Protein AF-A0A7C5G504-F1 (afdb_monomer)

Foldseek 3Di:
DFKWFQPVQAPPPCQLCVFQPQSQCVDPVRIGNRVSGDPPPCRSCVRGPSNRMDDDDPDDPPDDQDDPVVLVVLLVVLLVLVVQLVCLVVCLVPPPDDDPPDDCNNVVSVVSNVVSVVSNVVSLCSQCPVLLQLVSSLVSCPDPSNVVVVCVVVVDPCSSVVVNVVSSVCSVVVHGDD

Structure (mmCIF, N/CA/C/O backbone):
data_AF-A0A7C5G504-F1
#
_entry.id   AF-A0A7C5G504-F1
#
loop_
_atom_site.group_PDB
_atom_site.id
_atom_site.type_symbol
_atom_site.label_atom_id
_atom_site.label_alt_id
_atom_site.label_comp_id
_atom_site.label_asym_id
_atom_site.label_entity_id
_atom_site.label_seq_id
_atom_site.pdbx_PDB_ins_code
_atom_site.Cartn_x
_atom_site.Cartn_y
_atom_site.Cartn_z
_atom_site.occupancy
_atom_site.B_iso_or_equiv
_atom_site.auth_seq_id
_atom_site.auth_comp_id
_atom_site.auth_asym_id
_atom_site.auth_atom_id
_atom_site.pdbx_PDB_model_num
ATOM 1 N N . MET A 1 1 ? -15.173 -4.637 16.651 1.00 90.75 1 MET A N 1
ATOM 2 C CA . MET A 1 1 ? -15.634 -4.673 15.252 1.00 90.75 1 MET A CA 1
ATOM 3 C C . MET A 1 1 ? -17.059 -4.172 15.212 1.00 90.75 1 MET A C 1
ATOM 5 O O . MET A 1 1 ? -17.837 -4.534 16.082 1.00 90.75 1 MET A O 1
ATOM 9 N N . PHE A 1 2 ? -17.415 -3.373 14.217 1.00 95.12 2 PHE A N 1
ATOM 10 C CA . PHE A 1 2 ? -18.794 -2.924 14.010 1.00 95.12 2 PHE A CA 1
ATOM 11 C C . PHE A 1 2 ? -19.186 -3.135 12.548 1.00 95.12 2 PHE A C 1
ATOM 13 O O . PHE A 1 2 ? -18.314 -3.290 11.697 1.00 95.12 2 PHE A O 1
ATOM 20 N N . ALA A 1 3 ? -20.478 -3.184 12.246 1.00 96.94 3 ALA A N 1
ATOM 21 C CA . ALA A 1 3 ? -20.940 -3.281 10.868 1.00 96.94 3 ALA A CA 1
ATOM 22 C C . ALA A 1 3 ? -20.975 -1.892 10.210 1.00 96.94 3 ALA A C 1
ATOM 24 O O . ALA A 1 3 ? -21.392 -0.929 10.842 1.00 96.94 3 ALA A O 1
ATOM 25 N N . ALA A 1 4 ? -20.581 -1.792 8.943 1.00 96.19 4 ALA A N 1
ATOM 26 C CA . ALA A 1 4 ? -20.713 -0.588 8.121 1.00 96.19 4 ALA A CA 1
ATOM 27 C C . ALA A 1 4 ? -21.479 -0.910 6.833 1.00 96.19 4 ALA A C 1
ATOM 29 O O . ALA A 1 4 ? -21.466 -2.056 6.373 1.00 96.19 4 ALA A O 1
ATOM 30 N N . ARG A 1 5 ? -22.156 0.090 6.251 1.00 96.94 5 ARG A N 1
ATOM 31 C CA . ARG A 1 5 ? -22.999 -0.086 5.060 1.00 96.94 5 ARG A CA 1
ATOM 32 C C . ARG A 1 5 ? -22.444 0.695 3.871 1.00 96.94 5 ARG A C 1
ATOM 34 O O . ARG A 1 5 ? -22.365 1.924 3.886 1.00 96.94 5 ARG A O 1
ATOM 41 N N . ASN A 1 6 ? -22.150 -0.009 2.782 1.00 96.88 6 ASN A N 1
ATOM 42 C CA . ASN A 1 6 ? -21.918 0.620 1.490 1.00 96.88 6 ASN A CA 1
ATOM 43 C C . ASN A 1 6 ? -23.264 1.006 0.862 1.00 96.88 6 ASN A C 1
ATOM 45 O O . ASN A 1 6 ? -23.945 0.177 0.258 1.00 96.88 6 ASN A O 1
ATOM 49 N N . ILE A 1 7 ? -23.647 2.279 0.992 1.00 94.19 7 ILE A N 1
ATOM 50 C CA . ILE A 1 7 ? -24.933 2.789 0.487 1.00 94.19 7 ILE A CA 1
ATOM 51 C C . ILE A 1 7 ? -25.077 2.568 -1.026 1.00 94.19 7 ILE A C 1
ATOM 53 O O . ILE A 1 7 ? -26.188 2.318 -1.483 1.00 94.19 7 ILE A O 1
ATOM 57 N N . LYS A 1 8 ? -23.976 2.562 -1.794 1.00 96.06 8 LYS A N 1
ATOM 58 C CA . LYS A 1 8 ? -24.021 2.317 -3.247 1.00 96.06 8 LYS A CA 1
ATOM 59 C C . LYS A 1 8 ? -24.466 0.895 -3.610 1.00 96.06 8 LYS A C 1
ATOM 61 O O . LYS A 1 8 ? -24.929 0.688 -4.724 1.00 96.06 8 LYS A O 1
ATOM 66 N N . LEU A 1 9 ? -24.320 -0.067 -2.697 1.00 96.69 9 LEU A N 1
ATOM 67 C CA . LEU A 1 9 ? -24.730 -1.464 -2.890 1.00 96.69 9 LEU A CA 1
ATOM 68 C C . LEU A 1 9 ? -26.068 -1.788 -2.208 1.00 96.69 9 LEU A C 1
ATOM 70 O O . LEU A 1 9 ? -26.584 -2.894 -2.345 1.00 96.69 9 LEU A O 1
ATOM 74 N N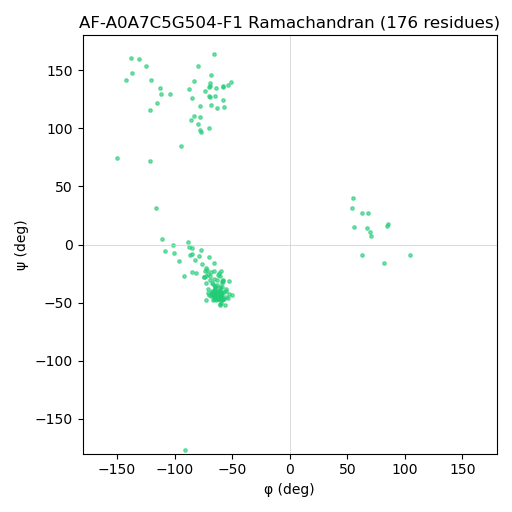 . CYS A 1 10 ? -26.626 -0.867 -1.421 1.00 96.31 10 CYS A N 1
ATOM 75 C CA . CYS A 1 10 ? -27.837 -1.117 -0.649 1.00 96.31 10 CYS A CA 1
ATOM 76 C C . CYS A 1 10 ? -29.084 -1.033 -1.540 1.00 96.31 10 CYS A C 1
ATOM 78 O O . CYS A 1 10 ? -29.396 0.027 -2.075 1.00 96.31 10 CYS A O 1
ATOM 80 N N . THR A 1 11 ? -29.835 -2.130 -1.633 1.00 95.56 11 THR A N 1
ATOM 81 C CA . THR A 1 11 ? -31.098 -2.243 -2.392 1.00 95.56 11 THR A CA 1
ATOM 82 C C . THR A 1 11 ? -32.340 -1.844 -1.592 1.00 95.56 11 THR A C 1
ATOM 84 O O . THR A 1 11 ? -33.436 -1.834 -2.138 1.00 95.56 11 THR A O 1
ATOM 87 N N . LYS A 1 12 ? -32.180 -1.477 -0.311 1.00 92.88 12 LYS A N 1
ATOM 88 C CA . LYS A 1 12 ? -33.262 -1.036 0.593 1.00 92.88 12 LYS A CA 1
ATOM 89 C C . LYS A 1 12 ? -34.348 -2.091 0.878 1.00 92.88 12 LYS A C 1
ATOM 91 O O . LYS A 1 12 ? -35.440 -1.735 1.300 1.00 92.88 12 LYS A O 1
ATOM 96 N N . ASP A 1 13 ? -34.012 -3.381 0.804 1.00 93.44 13 ASP A N 1
ATOM 97 C CA . ASP A 1 13 ? -34.865 -4.467 1.332 1.00 93.44 13 ASP A CA 1
ATOM 98 C C . ASP A 1 13 ? -35.007 -4.424 2.867 1.00 93.44 13 ASP A C 1
ATOM 100 O O . ASP A 1 13 ? -35.859 -5.088 3.447 1.00 93.44 13 ASP A O 1
ATOM 104 N N . CYS A 1 14 ? -34.134 -3.667 3.542 1.00 92.88 14 CYS A N 1
ATOM 105 C CA . CYS A 1 14 ? -34.174 -3.364 4.976 1.00 92.88 14 CYS A CA 1
ATOM 106 C C . CYS A 1 14 ? -34.205 -4.576 5.933 1.00 92.88 14 CYS A C 1
ATOM 108 O O . CYS A 1 14 ? -34.377 -4.390 7.135 1.00 92.88 14 CYS A O 1
ATOM 110 N N . ALA A 1 15 ? -33.891 -5.788 5.457 1.00 96.00 15 ALA A N 1
ATOM 111 C CA . ALA A 1 15 ? -33.771 -6.998 6.282 1.00 96.00 15 ALA A CA 1
ATOM 112 C C . ALA A 1 15 ? -32.822 -6.824 7.485 1.00 96.00 15 ALA A C 1
ATOM 114 O O . ALA A 1 15 ? -33.052 -7.383 8.552 1.00 96.00 15 ALA A O 1
ATOM 115 N N . CYS A 1 16 ? -31.786 -5.989 7.338 1.00 97.06 16 CYS A N 1
ATOM 116 C CA . CYS A 1 16 ? -30.850 -5.658 8.412 1.00 97.06 16 CYS A CA 1
ATOM 117 C C . CYS A 1 16 ? -31.510 -5.028 9.655 1.00 97.06 16 CYS A C 1
ATOM 119 O O . CYS A 1 16 ? -31.053 -5.318 10.756 1.00 97.06 16 CYS A O 1
ATOM 121 N N . ILE A 1 17 ? -32.582 -4.237 9.495 1.00 96.38 17 ILE A N 1
ATOM 122 C CA . ILE A 1 17 ? -33.333 -3.633 10.611 1.00 96.38 17 ILE A CA 1
ATOM 123 C C . ILE A 1 17 ? -34.054 -4.718 11.410 1.00 96.38 17 ILE A C 1
ATOM 125 O O . ILE A 1 17 ? -34.022 -4.707 12.636 1.00 96.38 17 ILE A O 1
ATOM 129 N N . MET A 1 18 ? -34.617 -5.710 10.718 1.00 96.62 18 MET A N 1
ATOM 130 C CA . MET A 1 18 ? -35.392 -6.788 11.338 1.00 96.62 18 MET A CA 1
ATOM 131 C C . MET A 1 18 ? -34.544 -7.741 12.187 1.00 96.62 18 MET A C 1
ATOM 133 O O . MET A 1 18 ? -35.075 -8.412 13.067 1.00 96.62 18 MET A O 1
ATOM 137 N N . VAL A 1 19 ? -33.238 -7.825 11.917 1.00 97.94 19 VAL A N 1
ATOM 138 C CA . VAL A 1 19 ? -32.326 -8.760 12.596 1.00 97.94 19 VAL A CA 1
ATOM 139 C C . VAL A 1 19 ? -31.363 -8.082 13.569 1.00 97.94 19 VAL A C 1
ATOM 141 O O . VAL A 1 19 ? -30.599 -8.777 14.234 1.00 97.94 19 VAL A O 1
ATOM 144 N N . CYS A 1 20 ? -31.335 -6.747 13.642 1.00 97.94 20 CYS A N 1
ATOM 145 C CA . CYS A 1 20 ? -30.384 -6.030 14.487 1.00 97.94 20 CYS A CA 1
ATOM 146 C C . CYS A 1 20 ? -30.890 -5.937 15.939 1.00 97.94 20 CYS A C 1
ATOM 148 O O . CYS A 1 20 ? -31.810 -5.168 16.210 1.00 97.94 20 CYS A O 1
ATOM 150 N N . PRO A 1 21 ? -30.270 -6.639 16.906 1.00 97.56 21 PRO A N 1
ATOM 151 C CA . PRO A 1 21 ? -30.775 -6.687 18.281 1.00 97.56 21 PRO A CA 1
ATOM 152 C C . PRO A 1 21 ? -30.582 -5.374 19.052 1.00 97.56 21 PRO A C 1
ATOM 154 O O . PRO A 1 21 ? -31.271 -5.139 20.038 1.00 97.56 21 PRO A O 1
ATOM 157 N N . SER A 1 22 ? -29.640 -4.525 18.631 1.00 97.75 22 SER A N 1
ATOM 158 C CA . SER A 1 22 ? -29.348 -3.245 19.285 1.00 97.75 22 SER A CA 1
ATOM 159 C C . SER A 1 22 ? -29.951 -2.032 18.574 1.00 97.75 22 SER A C 1
ATOM 161 O O . SER A 1 22 ? -29.741 -0.903 19.013 1.00 97.75 22 SER A O 1
ATOM 163 N N . GLY A 1 23 ? -30.650 -2.238 17.452 1.00 97.31 23 GLY A N 1
ATOM 164 C CA . GLY A 1 23 ? -31.162 -1.147 16.619 1.00 97.31 23 GLY A CA 1
ATOM 165 C C . GLY A 1 23 ? -30.074 -0.317 15.922 1.00 97.31 23 GLY A C 1
ATOM 166 O O . GLY A 1 23 ? -30.361 0.752 15.402 1.00 97.31 23 GLY A O 1
ATOM 167 N N . ALA A 1 24 ? -28.820 -0.782 15.874 1.00 97.88 24 ALA A N 1
ATOM 168 C CA . ALA A 1 24 ? -27.715 -0.061 15.233 1.00 97.88 24 ALA A CA 1
ATOM 169 C C . ALA A 1 24 ? -27.914 0.184 13.724 1.00 97.88 24 ALA A C 1
ATOM 171 O O . ALA A 1 24 ? -27.314 1.091 13.161 1.00 97.88 24 ALA A O 1
ATOM 172 N N . THR A 1 25 ? -28.721 -0.627 13.041 1.00 96.88 25 THR A N 1
ATOM 173 C CA . THR A 1 25 ? -28.968 -0.501 11.593 1.00 96.88 25 THR A CA 1
ATOM 174 C C . THR A 1 25 ? -30.096 0.460 11.229 1.00 96.88 25 THR A C 1
ATOM 176 O O . THR A 1 25 ? -30.307 0.687 10.032 1.00 96.88 25 THR A O 1
ATOM 179 N N . ASP A 1 26 ? -30.839 0.931 12.232 1.00 95.94 26 ASP A N 1
ATOM 180 C CA . ASP A 1 26 ? -32.008 1.796 12.107 1.00 95.94 26 ASP A CA 1
ATOM 181 C C . ASP A 1 26 ? -31.579 3.263 12.249 1.00 95.94 26 ASP A C 1
ATOM 183 O O . ASP A 1 26 ? -31.540 3.832 13.342 1.00 95.94 26 ASP A O 1
ATOM 187 N N . THR A 1 27 ? -31.135 3.840 11.131 1.00 94.19 27 THR A N 1
ATOM 188 C CA . THR A 1 27 ? -30.690 5.234 11.040 1.00 94.19 27 THR A CA 1
ATOM 189 C C . THR A 1 27 ? -31.240 5.890 9.773 1.00 94.19 27 THR A C 1
ATOM 191 O O . THR A 1 27 ? -31.370 5.254 8.722 1.00 94.19 27 THR A O 1
ATOM 194 N N . GLU A 1 28 ? -31.505 7.194 9.851 1.00 90.56 28 GLU A N 1
ATOM 195 C CA . GLU A 1 28 ? -32.032 7.991 8.731 1.00 90.56 28 GLU A CA 1
ATOM 196 C C . GLU A 1 28 ? -30.973 8.300 7.661 1.00 90.56 28 GLU A C 1
ATOM 198 O O . GLU A 1 28 ? -31.277 8.437 6.477 1.00 90.56 28 GLU A O 1
ATOM 203 N N . ASP A 1 29 ? -29.700 8.369 8.053 1.00 90.88 29 ASP A N 1
ATOM 204 C CA . ASP A 1 29 ? -28.575 8.622 7.143 1.00 90.88 29 ASP A CA 1
ATOM 205 C C . ASP A 1 29 ? -28.179 7.390 6.308 1.00 90.88 29 ASP A C 1
ATOM 207 O O . ASP A 1 29 ? -27.314 7.455 5.429 1.00 90.88 29 ASP A O 1
ATOM 211 N N . GLY A 1 30 ? -28.819 6.247 6.564 1.00 88.56 30 GLY A N 1
ATOM 212 C CA . GLY A 1 30 ? -28.542 4.996 5.881 1.00 88.56 30 GLY A CA 1
ATOM 213 C C . GLY A 1 30 ? -27.190 4.380 6.234 1.00 88.56 30 GLY A C 1
ATOM 214 O O . GLY A 1 30 ? -26.809 3.412 5.570 1.00 88.56 30 GLY A O 1
ATOM 215 N N . GLN A 1 31 ? -26.486 4.864 7.255 1.00 94.94 31 GLN A N 1
ATOM 216 C CA . GLN A 1 31 ? -25.317 4.196 7.825 1.00 94.94 31 GLN A CA 1
ATOM 217 C C . GLN A 1 31 ? -25.704 3.251 8.970 1.00 94.94 31 GLN A C 1
ATOM 219 O O . GLN A 1 31 ? -26.872 2.946 9.177 1.00 94.94 31 GLN A O 1
ATOM 224 N N . ILE A 1 32 ? -24.718 2.635 9.615 1.00 96.69 32 ILE A N 1
ATOM 225 C CA . ILE A 1 32 ? -24.933 1.818 10.811 1.00 96.69 32 ILE A CA 1
ATOM 226 C C . ILE A 1 32 ? -24.298 2.571 11.972 1.00 96.69 32 ILE A C 1
ATOM 228 O O . ILE A 1 32 ? -23.140 2.983 11.887 1.00 96.69 32 ILE A O 1
ATOM 232 N N . ASP A 1 33 ? -25.052 2.740 13.052 1.00 97.00 33 ASP A N 1
ATOM 233 C CA . ASP A 1 33 ? -24.596 3.396 14.268 1.00 97.00 33 ASP A CA 1
ATOM 234 C C . ASP A 1 33 ? -23.559 2.516 14.983 1.00 97.00 33 ASP A C 1
ATOM 236 O O . ASP A 1 33 ? -23.882 1.549 15.684 1.00 97.00 33 ASP A O 1
ATOM 240 N N . ALA A 1 34 ? -22.285 2.866 14.803 1.00 95.56 34 ALA A N 1
ATOM 241 C CA . ALA A 1 34 ? -21.162 2.157 15.403 1.00 95.56 34 ALA A CA 1
ATOM 242 C C . ALA A 1 34 ? -21.203 2.164 16.941 1.00 95.56 34 ALA A C 1
ATOM 244 O O . ALA A 1 34 ? -20.693 1.226 17.552 1.00 95.56 34 ALA A O 1
ATOM 245 N N . SER A 1 35 ? -21.824 3.172 17.569 1.00 95.50 35 SER A N 1
ATOM 246 C CA . SER A 1 35 ? -21.918 3.282 19.033 1.00 95.50 35 SER A CA 1
ATOM 247 C C . SE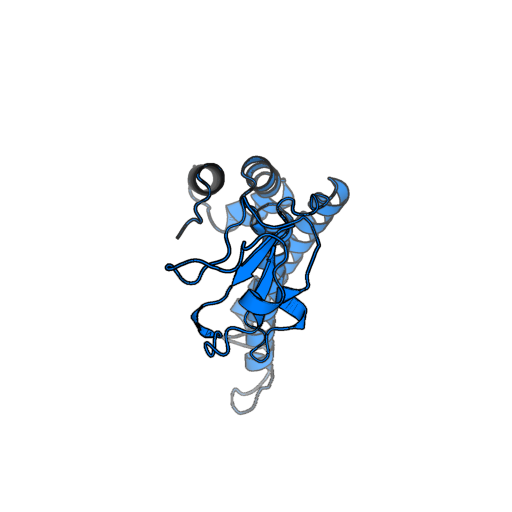R A 1 35 ? -22.901 2.279 19.640 1.00 95.50 35 SER A C 1
ATOM 249 O O . SER A 1 35 ? -22.726 1.851 20.780 1.00 95.50 35 SER A O 1
ATOM 251 N N . LYS A 1 36 ? -23.906 1.858 18.862 1.00 97.06 36 LYS A N 1
ATOM 252 C CA . LYS A 1 36 ? -24.903 0.849 19.253 1.00 97.06 36 LYS A CA 1
ATOM 253 C C . LYS A 1 36 ? -24.556 -0.552 18.757 1.00 97.06 36 LYS A C 1
ATOM 255 O O . LYS A 1 36 ? -25.194 -1.523 19.161 1.00 97.06 36 LYS A O 1
ATOM 260 N N . CYS A 1 37 ? -23.613 -0.688 17.828 1.00 97.38 37 CYS A N 1
ATOM 261 C CA . CYS A 1 37 ? -23.292 -1.975 17.222 1.00 97.38 37 CYS A CA 1
ATOM 262 C C . CYS A 1 37 ? -22.613 -2.912 18.234 1.00 97.38 37 CYS A C 1
ATOM 264 O O . CYS A 1 37 ? -21.587 -2.576 18.819 1.00 97.38 37 CYS A O 1
ATOM 266 N N . ILE A 1 38 ? -23.156 -4.122 18.396 1.00 96.44 38 ILE A N 1
ATOM 267 C CA . ILE A 1 38 ? -22.563 -5.156 19.254 1.00 96.44 38 ILE A CA 1
ATOM 268 C C . ILE A 1 38 ? -21.316 -5.730 18.574 1.00 96.44 38 ILE A C 1
ATOM 270 O O . ILE A 1 38 ? -21.364 -6.100 17.395 1.00 96.44 38 ILE A O 1
ATOM 274 N N . ASP A 1 39 ? -20.218 -5.831 19.327 1.00 94.50 39 ASP A N 1
ATOM 275 C CA . ASP A 1 39 ? -18.938 -6.326 18.822 1.00 94.50 39 ASP A CA 1
ATOM 276 C C . ASP A 1 39 ? -19.066 -7.736 18.225 1.00 94.50 39 ASP A C 1
ATOM 278 O O . ASP A 1 39 ? -19.452 -8.684 18.904 1.00 94.50 39 ASP A O 1
ATOM 282 N N . GLY A 1 40 ? -18.774 -7.865 16.927 1.00 90.19 40 GLY A N 1
ATOM 283 C CA . GLY A 1 40 ? -18.740 -9.153 16.226 1.00 90.19 40 GLY A CA 1
ATOM 284 C C . GLY A 1 40 ? -20.095 -9.838 15.985 1.00 90.19 40 GLY A C 1
ATOM 285 O O . GLY A 1 40 ? -20.103 -10.961 15.493 1.00 90.19 40 GLY A O 1
ATOM 286 N N . CYS A 1 41 ? -21.232 -9.189 16.269 1.00 96.19 41 CYS A N 1
ATOM 287 C CA . CYS A 1 41 ? -22.566 -9.807 16.170 1.00 96.19 41 CYS A CA 1
ATOM 288 C C . CYS A 1 41 ? -22.924 -10.330 14.764 1.00 96.19 41 CYS A C 1
ATOM 290 O O . CYS A 1 41 ? -23.501 -11.407 14.641 1.00 96.19 41 CYS A O 1
ATOM 292 N N . ARG A 1 42 ? -22.578 -9.581 13.707 1.00 96.56 42 ARG A N 1
ATOM 293 C CA . ARG A 1 42 ? -22.665 -9.982 12.286 1.00 96.56 42 ARG A CA 1
ATOM 294 C C . ARG A 1 42 ? -24.061 -10.303 11.705 1.00 96.56 42 ARG A C 1
ATOM 296 O O . ARG A 1 42 ? -24.179 -10.351 10.489 1.00 96.56 42 ARG A O 1
ATOM 303 N N . LEU A 1 43 ? -25.138 -10.391 12.488 1.00 98.00 43 LEU A N 1
ATOM 304 C CA . LEU A 1 43 ? -26.480 -10.748 11.978 1.00 98.00 43 LEU A CA 1
ATOM 305 C C . LEU A 1 43 ? -26.938 -9.929 10.755 1.00 98.00 43 LEU A C 1
ATOM 307 O O . LEU A 1 43 ? -27.449 -10.483 9.786 1.00 98.00 43 LEU A O 1
ATOM 311 N N . CYS A 1 44 ? -26.717 -8.612 10.762 1.00 97.62 44 CYS A N 1
ATOM 312 C CA . CYS A 1 44 ? -27.082 -7.741 9.643 1.00 97.62 44 CYS A CA 1
ATOM 313 C C . CYS A 1 44 ? -26.235 -7.958 8.377 1.00 97.62 44 CYS A C 1
ATOM 315 O O . CYS A 1 44 ? -26.728 -7.701 7.281 1.00 97.62 44 CYS A O 1
ATOM 317 N N . VAL A 1 45 ? -24.989 -8.421 8.520 1.00 97.75 45 VAL A N 1
ATOM 318 C CA . VAL A 1 45 ? -24.104 -8.781 7.399 1.00 97.75 45 VAL A CA 1
ATOM 319 C C . VAL A 1 45 ? -24.674 -10.000 6.687 1.00 97.75 45 VAL A C 1
ATOM 321 O O . VAL A 1 45 ? -24.824 -9.978 5.471 1.00 97.75 45 VAL A O 1
ATOM 324 N N . ASP A 1 46 ? -25.053 -11.025 7.451 1.00 97.62 46 ASP A N 1
ATOM 325 C CA . ASP A 1 46 ? -25.536 -12.293 6.899 1.00 97.62 46 ASP A CA 1
ATOM 326 C C . ASP A 1 46 ? -26.964 -12.182 6.339 1.00 97.62 46 ASP A C 1
ATOM 328 O O . ASP A 1 46 ? -27.319 -12.884 5.395 1.00 97.62 46 ASP A O 1
ATOM 332 N N . ALA A 1 47 ? -27.781 -11.271 6.876 1.00 97.69 47 ALA A N 1
ATOM 333 C CA . ALA A 1 47 ? -29.146 -11.041 6.405 1.00 97.69 47 ALA A CA 1
ATOM 334 C C . ALA A 1 47 ? -29.252 -10.123 5.173 1.00 97.69 47 ALA A C 1
ATOM 336 O O . ALA A 1 47 ? -30.336 -10.007 4.604 1.00 97.69 47 ALA A O 1
ATOM 337 N N . CYS A 1 48 ? -28.192 -9.405 4.783 1.00 97.62 48 CYS A N 1
ATOM 338 C CA . CYS A 1 48 ? -28.270 -8.413 3.709 1.00 97.62 48 CYS A CA 1
ATOM 339 C C . CYS A 1 48 ? -28.269 -9.089 2.321 1.00 97.62 48 CYS A C 1
ATOM 341 O O . CYS A 1 48 ? -27.212 -9.553 1.891 1.00 97.62 48 CYS A O 1
ATOM 343 N N . PRO A 1 49 ? -29.385 -9.083 1.561 1.00 97.00 49 PRO A N 1
ATOM 344 C CA . PRO A 1 49 ? -29.452 -9.789 0.276 1.00 97.00 49 PRO A CA 1
ATOM 345 C C . PRO A 1 49 ? -28.513 -9.190 -0.780 1.00 97.00 49 PRO A C 1
ATOM 347 O O . PRO A 1 49 ? -27.989 -9.902 -1.634 1.00 97.00 49 PRO A O 1
ATOM 350 N N . SER A 1 50 ? -28.246 -7.884 -0.703 1.00 96.62 50 SER A N 1
ATOM 351 C CA . SER A 1 50 ? -27.348 -7.193 -1.628 1.00 96.62 50 SER A CA 1
ATOM 352 C C . SER A 1 50 ? -25.879 -7.201 -1.200 1.00 96.62 50 SER A C 1
ATOM 354 O O . SER A 1 50 ? -25.052 -6.599 -1.881 1.00 96.62 50 SER A O 1
ATOM 356 N N . HIS A 1 51 ? -25.538 -7.860 -0.084 1.00 96.75 51 HIS A N 1
ATOM 357 C CA . HIS A 1 51 ? -24.173 -7.912 0.458 1.00 96.75 51 HIS A CA 1
ATOM 358 C C . HIS A 1 51 ? -23.550 -6.516 0.674 1.00 96.75 51 HIS A C 1
ATOM 360 O O . HIS A 1 51 ? -22.341 -6.320 0.571 1.00 96.75 51 HIS A O 1
ATOM 366 N N . ALA A 1 52 ? -24.386 -5.520 0.983 1.00 97.81 52 ALA A N 1
ATOM 367 C CA . ALA A 1 52 ? -23.966 -4.132 1.168 1.00 97.81 52 ALA A CA 1
ATOM 368 C C . ALA A 1 52 ? -23.321 -3.851 2.534 1.00 97.81 52 ALA A C 1
ATOM 370 O O . ALA A 1 52 ? -22.814 -2.749 2.751 1.00 97.81 52 ALA A O 1
ATOM 371 N N . ILE A 1 53 ? -23.385 -4.798 3.471 1.00 97.62 53 ILE A N 1
ATOM 372 C CA . ILE A 1 53 ? -22.933 -4.626 4.854 1.00 97.62 53 ILE A CA 1
ATOM 373 C C . ILE A 1 53 ? -21.706 -5.506 5.097 1.00 97.62 53 ILE A C 1
ATOM 375 O O . ILE A 1 53 ? -21.698 -6.677 4.733 1.00 97.62 53 ILE A O 1
ATOM 379 N N . TYR A 1 54 ? -20.681 -4.947 5.736 1.00 96.25 54 TYR A N 1
ATOM 380 C CA . TYR A 1 54 ? -19.435 -5.636 6.083 1.00 96.25 54 TYR A CA 1
ATOM 381 C C . TYR A 1 54 ? -18.992 -5.265 7.502 1.00 96.25 54 TYR A C 1
ATOM 383 O O . TYR A 1 54 ? -19.430 -4.253 8.050 1.00 96.25 54 TYR A O 1
ATOM 391 N N . LEU A 1 55 ? -18.129 -6.083 8.113 1.00 95.12 55 LEU A N 1
ATOM 392 C CA . LEU A 1 55 ? -17.537 -5.770 9.415 1.00 95.12 55 LEU A CA 1
ATOM 393 C C . LEU A 1 55 ? -16.269 -4.934 9.250 1.00 95.12 55 LEU A C 1
ATOM 395 O O . LEU A 1 55 ? -15.384 -5.259 8.462 1.00 95.12 55 LEU A O 1
ATOM 399 N N . VAL A 1 56 ? -16.177 -3.881 10.051 1.00 92.38 56 VAL A N 1
ATOM 400 C CA . VAL A 1 56 ? -15.012 -3.014 10.187 1.00 92.38 56 VAL A CA 1
ATOM 401 C C . VAL A 1 56 ? -14.290 -3.352 11.483 1.00 92.38 56 VAL A C 1
ATOM 403 O O . VAL A 1 56 ? -14.879 -3.396 12.571 1.00 92.38 56 VAL A O 1
ATOM 406 N N . TYR A 1 57 ? -12.985 -3.566 11.372 1.00 88.69 57 TYR A N 1
ATOM 407 C CA . TYR A 1 57 ? -12.091 -3.724 12.509 1.00 88.69 57 TYR A CA 1
ATOM 408 C C . TYR A 1 57 ? -11.655 -2.341 12.996 1.00 88.69 57 TYR A C 1
ATOM 410 O O . TYR A 1 57 ? -11.144 -1.541 12.223 1.00 88.69 57 TYR A O 1
ATOM 418 N N . LEU A 1 58 ? -11.846 -2.059 14.289 1.00 82.00 58 LEU A N 1
ATOM 419 C CA . LEU A 1 58 ? -11.366 -0.813 14.910 1.00 82.00 58 LEU A CA 1
ATOM 420 C C . LEU A 1 58 ? -9.849 -0.815 15.117 1.00 82.00 58 LEU A C 1
ATOM 422 O O . LEU A 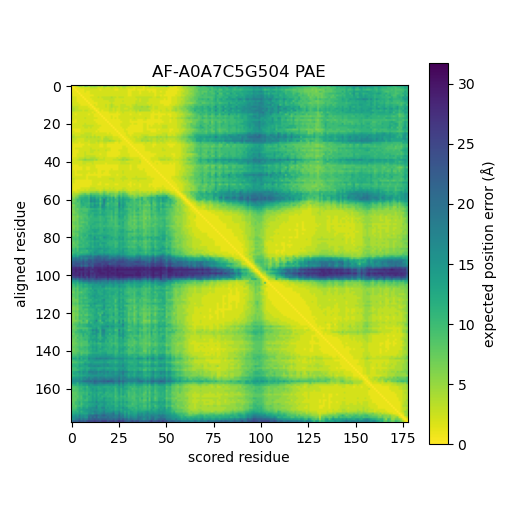1 58 ? -9.234 0.235 15.256 1.00 82.00 58 LEU A O 1
ATOM 426 N N . LYS A 1 59 ? -9.256 -2.008 15.177 1.00 80.19 59 LYS A N 1
ATOM 427 C CA . LYS A 1 59 ? -7.818 -2.204 15.280 1.00 80.19 59 LYS A CA 1
ATOM 428 C C . LYS A 1 59 ? -7.377 -3.033 14.090 1.00 80.19 59 LYS A C 1
ATOM 430 O O . LYS A 1 59 ? -7.773 -4.191 13.967 1.00 80.19 59 LYS A O 1
ATOM 435 N N . SER A 1 60 ? -6.562 -2.434 13.236 1.00 69.38 60 SER A N 1
ATOM 436 C CA . SER A 1 60 ? -5.783 -3.183 12.259 1.00 69.38 60 SER A CA 1
ATOM 437 C C . SER A 1 60 ? -4.730 -4.002 12.999 1.00 69.38 60 SER A C 1
ATOM 439 O O . SER A 1 60 ? -4.209 -3.567 14.030 1.00 69.38 60 SER A O 1
ATOM 441 N N . ALA A 1 61 ? -4.415 -5.193 12.489 1.00 75.19 61 ALA A N 1
ATOM 442 C CA . ALA A 1 61 ? -3.249 -5.915 12.973 1.00 75.19 61 ALA A CA 1
ATOM 443 C C . ALA A 1 61 ? -2.011 -5.030 12.777 1.00 75.19 61 ALA A C 1
ATOM 445 O O . ALA A 1 61 ? -1.862 -4.395 11.730 1.00 75.19 61 ALA A O 1
ATOM 446 N N . HIS A 1 62 ? -1.140 -4.972 13.785 1.00 74.06 62 HIS A N 1
ATOM 447 C CA . HIS A 1 62 ? 0.146 -4.314 13.615 1.00 74.06 62 HIS A CA 1
ATOM 448 C C . HIS A 1 62 ? 0.926 -5.084 12.547 1.00 74.06 62 HIS A C 1
ATOM 450 O O . HIS A 1 62 ? 1.195 -6.278 12.704 1.00 74.06 62 HIS A O 1
ATOM 456 N N . ARG A 1 63 ? 1.234 -4.413 11.436 1.00 77.75 63 ARG A N 1
ATOM 457 C CA . ARG A 1 63 ? 2.126 -4.953 10.416 1.00 77.75 63 ARG A CA 1
ATOM 458 C C . ARG A 1 63 ? 3.504 -5.100 11.051 1.00 77.75 63 ARG A C 1
ATOM 460 O O . ARG A 1 63 ? 4.003 -4.152 11.643 1.00 77.75 63 ARG A O 1
ATOM 467 N N . GLN A 1 64 ? 4.101 -6.283 10.947 1.00 82.12 64 GLN A N 1
ATOM 468 C CA . GLN A 1 64 ? 5.487 -6.454 11.364 1.00 82.12 64 GLN A CA 1
ATOM 469 C C . GLN A 1 64 ? 6.377 -5.687 10.393 1.00 82.12 64 GLN A C 1
ATOM 471 O O . GLN A 1 64 ? 6.368 -5.955 9.191 1.00 82.12 64 GLN A O 1
ATOM 476 N N . GLU A 1 65 ? 7.122 -4.722 10.916 1.00 84.06 65 GLU A N 1
ATOM 477 C CA . GLU A 1 65 ? 8.094 -3.998 10.114 1.00 84.06 65 GLU A CA 1
ATOM 478 C C . GLU A 1 65 ? 9.278 -4.923 9.773 1.00 84.06 65 GLU A C 1
ATOM 480 O O . GLU A 1 65 ? 9.759 -5.650 10.650 1.00 84.06 65 GLU A O 1
ATOM 485 N N . PRO A 1 66 ? 9.761 -4.927 8.515 1.00 86.19 66 PRO A N 1
ATOM 486 C CA . PRO A 1 66 ? 10.964 -5.653 8.147 1.00 86.19 66 PRO A CA 1
ATOM 487 C C . PRO A 1 66 ? 12.149 -5.338 9.063 1.00 86.19 66 PRO A C 1
ATOM 489 O O . PRO A 1 66 ? 12.381 -4.185 9.438 1.00 86.19 66 PRO A O 1
ATOM 492 N N . THR A 1 67 ? 12.911 -6.382 9.383 1.00 91.19 67 THR A N 1
ATOM 493 C CA . THR A 1 67 ? 14.137 -6.285 10.177 1.00 91.19 67 THR A CA 1
ATOM 494 C C . THR A 1 67 ? 15.212 -5.492 9.431 1.00 91.19 67 THR A C 1
ATOM 496 O O . THR A 1 67 ? 15.153 -5.333 8.211 1.00 91.19 67 THR A O 1
ATOM 499 N N . ALA A 1 68 ? 16.240 -5.040 10.155 1.00 89.19 68 ALA A N 1
ATOM 500 C CA . ALA A 1 68 ? 17.380 -4.345 9.556 1.00 89.19 68 ALA A CA 1
ATOM 501 C C . ALA A 1 68 ? 18.055 -5.168 8.439 1.00 89.19 68 ALA A C 1
ATOM 503 O O . ALA A 1 68 ? 18.382 -4.619 7.393 1.00 89.19 68 ALA A O 1
ATOM 504 N N . GLU A 1 69 ? 18.183 -6.485 8.628 1.00 91.50 69 GLU A N 1
ATOM 505 C CA . GLU A 1 69 ? 18.731 -7.413 7.627 1.00 91.50 69 GLU A CA 1
ATOM 506 C C . GLU A 1 69 ? 17.889 -7.445 6.341 1.00 91.50 69 GLU A C 1
ATOM 508 O O . GLU A 1 69 ? 18.425 -7.394 5.230 1.00 91.50 69 GLU A O 1
ATOM 513 N N . VAL A 1 70 ? 16.557 -7.477 6.470 1.00 92.19 70 VAL A N 1
ATOM 514 C CA . VAL A 1 70 ? 15.654 -7.437 5.311 1.00 92.19 70 VAL A CA 1
ATOM 515 C C . VAL A 1 70 ? 15.736 -6.081 4.616 1.00 92.19 70 VAL A C 1
ATOM 517 O O . VAL A 1 70 ? 15.814 -6.032 3.390 1.00 92.19 70 VAL A O 1
ATOM 520 N N . SER A 1 71 ? 15.773 -4.982 5.370 1.00 91.88 71 SER A N 1
ATOM 521 C CA . SER A 1 71 ? 15.946 -3.636 4.813 1.00 91.88 71 SER A CA 1
ATOM 522 C C . SER A 1 71 ? 17.273 -3.478 4.063 1.00 91.88 71 SER A C 1
ATOM 524 O O . SER A 1 71 ? 17.290 -2.912 2.971 1.00 91.88 71 SER A O 1
ATOM 526 N N . GLU A 1 72 ? 18.375 -4.020 4.584 1.00 91.06 72 GLU A N 1
ATOM 527 C CA . GLU A 1 72 ? 19.674 -4.008 3.901 1.00 91.06 72 GLU A CA 1
ATOM 528 C C . GLU A 1 72 ? 19.654 -4.856 2.621 1.00 91.06 72 GLU A C 1
ATOM 530 O O . GLU A 1 72 ? 20.117 -4.415 1.565 1.00 91.06 72 GLU A O 1
ATOM 535 N N . THR A 1 73 ? 19.037 -6.037 2.681 1.00 93.31 73 THR A N 1
ATOM 536 C CA . THR A 1 73 ? 18.858 -6.907 1.511 1.00 93.31 73 THR A CA 1
ATOM 537 C C . THR A 1 73 ? 18.015 -6.222 0.433 1.00 93.31 73 THR A C 1
ATOM 539 O O . THR A 1 73 ? 18.371 -6.264 -0.745 1.00 93.31 73 THR A O 1
ATOM 542 N N . LEU A 1 74 ? 16.936 -5.533 0.816 1.00 94.50 74 LEU A N 1
ATOM 543 C CA . LEU A 1 74 ? 16.104 -4.753 -0.103 1.00 94.50 74 LEU A CA 1
ATOM 544 C C . LEU A 1 74 ? 16.872 -3.571 -0.702 1.00 94.50 74 LEU A C 1
ATOM 546 O O . LEU A 1 74 ? 16.743 -3.311 -1.896 1.00 94.50 74 LEU A O 1
ATOM 550 N N . ALA A 1 75 ? 17.724 -2.896 0.073 1.00 92.44 75 ALA A N 1
ATOM 551 C CA . ALA A 1 75 ? 18.587 -1.831 -0.438 1.00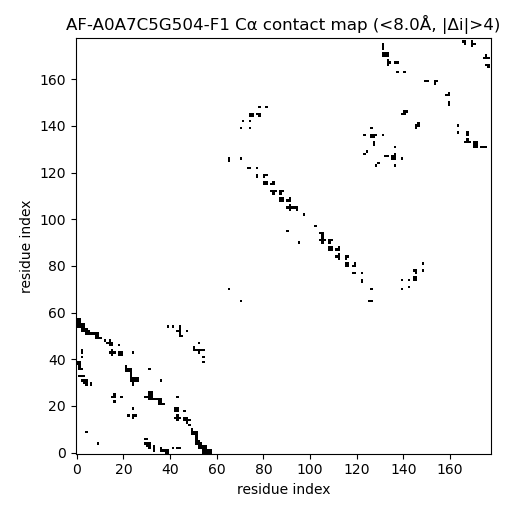 92.44 75 ALA A CA 1
ATOM 552 C C . ALA A 1 75 ? 19.596 -2.350 -1.481 1.00 92.44 75 ALA A C 1
ATOM 554 O O . ALA A 1 75 ? 19.822 -1.711 -2.514 1.00 92.44 75 ALA A O 1
ATOM 555 N N . ALA A 1 76 ? 20.193 -3.519 -1.239 1.00 91.75 76 ALA A N 1
ATOM 556 C CA . ALA A 1 76 ? 21.093 -4.170 -2.189 1.00 91.75 76 ALA A CA 1
ATOM 557 C C . ALA A 1 76 ? 20.352 -4.658 -3.446 1.00 91.75 76 ALA A C 1
ATOM 559 O O . ALA A 1 76 ? 20.847 -4.493 -4.564 1.00 91.75 76 ALA A O 1
ATOM 560 N N . LEU A 1 77 ? 19.152 -5.219 -3.282 1.00 94.06 77 LEU A N 1
ATOM 561 C CA . LEU A 1 77 ? 18.294 -5.630 -4.390 1.00 94.06 77 LEU A CA 1
ATOM 562 C C . LEU A 1 77 ? 17.896 -4.428 -5.255 1.00 94.06 77 LEU A C 1
ATOM 564 O O . LEU A 1 77 ? 18.041 -4.492 -6.476 1.00 94.06 77 LEU A O 1
ATOM 568 N N . LEU A 1 78 ? 17.481 -3.321 -4.634 1.00 94.56 78 LEU A N 1
ATOM 569 C CA . LEU A 1 78 ? 17.134 -2.077 -5.319 1.00 94.56 78 LEU A CA 1
ATOM 570 C C . LEU A 1 78 ? 18.288 -1.591 -6.204 1.00 94.56 78 LEU A C 1
ATOM 572 O O . LEU A 1 78 ? 18.064 -1.300 -7.376 1.00 94.56 78 LEU A O 1
ATOM 576 N N . TYR A 1 79 ? 19.525 -1.605 -5.696 1.00 91.38 79 TYR A N 1
ATOM 577 C CA . TYR A 1 79 ? 20.721 -1.263 -6.479 1.00 91.38 79 TYR A CA 1
ATOM 578 C C . TYR A 1 79 ? 20.838 -2.087 -7.770 1.00 91.38 79 TYR A C 1
ATOM 580 O O . TYR A 1 79 ? 21.056 -1.547 -8.859 1.00 91.38 79 TYR A O 1
ATOM 588 N N . ARG A 1 80 ? 20.629 -3.403 -7.679 1.00 92.75 80 ARG A N 1
ATOM 589 C CA . ARG A 1 80 ? 20.695 -4.304 -8.841 1.00 92.75 80 ARG A CA 1
ATOM 590 C C . ARG A 1 80 ? 19.517 -4.102 -9.792 1.00 92.75 80 ARG A C 1
ATOM 592 O O . ARG A 1 80 ? 19.708 -4.111 -11.007 1.00 92.75 80 ARG A O 1
ATOM 599 N N . ILE A 1 81 ? 18.318 -3.868 -9.263 1.00 95.00 81 ILE A N 1
ATOM 600 C CA . ILE A 1 81 ? 17.127 -3.556 -10.062 1.00 95.00 81 ILE A CA 1
ATOM 601 C C . ILE A 1 81 ? 17.335 -2.262 -10.853 1.00 95.00 81 ILE A C 1
ATOM 603 O O . ILE A 1 81 ? 16.997 -2.219 -12.037 1.00 95.00 81 ILE A O 1
ATOM 607 N N . THR A 1 82 ? 17.923 -1.226 -10.247 1.00 91.44 82 THR A N 1
ATOM 608 C CA . THR A 1 82 ? 18.194 0.038 -10.945 1.00 91.44 82 THR A CA 1
ATOM 609 C C . THR A 1 82 ? 19.211 -0.122 -12.069 1.00 91.44 82 THR A C 1
ATOM 611 O O . THR A 1 82 ? 19.038 0.460 -13.140 1.00 91.44 82 THR A O 1
ATOM 614 N N . GLU A 1 83 ? 20.214 -0.984 -11.892 1.00 91.38 83 GLU A N 1
ATOM 615 C CA . GLU A 1 83 ? 21.168 -1.320 -12.950 1.00 91.38 83 GLU A CA 1
ATOM 616 C C . GLU A 1 83 ? 20.474 -2.015 -14.135 1.00 91.38 83 GLU A C 1
ATOM 618 O O . GLU A 1 83 ? 20.652 -1.608 -15.287 1.00 91.38 83 GLU A O 1
ATOM 623 N N . ILE A 1 84 ? 19.615 -3.003 -13.853 1.00 93.38 84 ILE A N 1
ATOM 624 C CA . ILE A 1 84 ? 18.801 -3.693 -14.867 1.00 93.38 84 ILE A CA 1
ATOM 625 C C . ILE A 1 84 ? 17.880 -2.703 -15.583 1.00 93.38 84 ILE A C 1
ATOM 627 O O . ILE A 1 84 ? 17.812 -2.710 -16.813 1.00 93.38 84 ILE A O 1
ATOM 631 N N . HIS A 1 85 ? 17.197 -1.835 -14.834 1.00 93.88 85 HIS A N 1
ATOM 632 C CA . HIS A 1 85 ? 16.300 -0.827 -15.392 1.00 93.88 85 HIS A CA 1
ATOM 633 C C . HIS A 1 85 ? 17.041 0.092 -16.365 1.00 93.88 85 HIS A C 1
ATOM 635 O O . HIS A 1 85 ? 16.587 0.299 -17.490 1.00 93.88 85 HIS A O 1
ATOM 641 N N . ARG A 1 86 ? 18.220 0.582 -15.969 1.00 90.31 86 ARG A N 1
ATOM 642 C CA . ARG A 1 86 ? 19.054 1.460 -16.795 1.00 90.31 86 ARG A CA 1
ATOM 643 C C . ARG A 1 86 ? 19.449 0.795 -18.113 1.00 90.31 86 ARG A C 1
ATOM 645 O O . ARG A 1 86 ? 19.328 1.419 -19.165 1.00 90.31 86 ARG A O 1
ATOM 652 N N . ILE A 1 87 ? 19.886 -0.465 -18.065 1.00 91.19 87 ILE A N 1
ATOM 653 C CA . ILE A 1 87 ? 20.229 -1.244 -19.267 1.00 91.19 87 ILE A CA 1
ATOM 654 C C . ILE A 1 87 ? 18.989 -1.454 -20.142 1.00 91.19 87 ILE A C 1
ATOM 656 O O . ILE A 1 87 ? 19.055 -1.302 -21.362 1.00 91.19 87 ILE A O 1
ATOM 660 N N . ALA A 1 88 ? 17.849 -1.785 -19.537 1.00 92.12 88 ALA A N 1
ATOM 661 C CA . ALA A 1 88 ? 16.613 -2.032 -20.266 1.00 92.12 88 ALA A CA 1
ATOM 662 C C . ALA A 1 88 ? 16.118 -0.777 -21.000 1.00 92.12 88 ALA A C 1
ATOM 664 O O . ALA A 1 88 ? 15.786 -0.850 -22.183 1.00 92.12 88 ALA A O 1
ATOM 66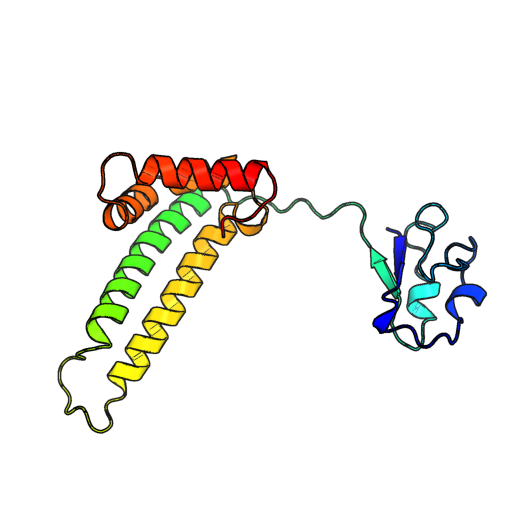5 N N . VAL A 1 89 ? 16.135 0.382 -20.337 1.00 90.38 89 VAL A N 1
ATOM 666 C CA . VAL A 1 89 ? 15.738 1.665 -20.935 1.00 90.38 89 VAL A CA 1
ATOM 667 C C . VAL A 1 89 ? 16.693 2.076 -22.057 1.00 90.38 89 VAL A C 1
ATOM 669 O O . VAL A 1 89 ? 16.228 2.439 -23.138 1.00 90.38 89 VAL A O 1
ATOM 672 N N . SER A 1 90 ? 18.011 1.976 -21.851 1.00 88.06 90 SER A N 1
ATOM 673 C CA . SER A 1 90 ? 18.994 2.365 -22.874 1.00 88.06 90 SER A CA 1
ATOM 674 C C . SER A 1 90 ? 18.960 1.453 -24.106 1.00 88.06 90 SER A C 1
ATOM 676 O O . SER A 1 90 ? 19.129 1.921 -25.232 1.00 88.06 90 SER A O 1
ATOM 678 N N . T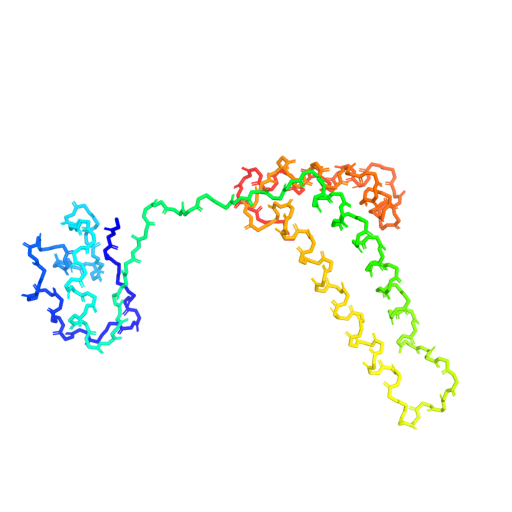HR A 1 91 ? 18.676 0.162 -23.913 1.00 85.19 91 THR A N 1
ATOM 679 C CA . THR A 1 91 ? 18.682 -0.840 -24.991 1.00 85.19 91 THR A CA 1
ATOM 680 C C . THR A 1 91 ? 17.357 -0.898 -25.756 1.00 85.19 91 THR A C 1
ATOM 682 O O . THR A 1 91 ? 17.341 -1.269 -26.929 1.00 85.19 91 THR A O 1
ATOM 685 N N . ALA A 1 92 ? 16.238 -0.478 -25.154 1.00 79.12 92 ALA A N 1
ATOM 686 C CA . ALA A 1 92 ? 14.931 -0.478 -25.819 1.00 79.12 92 ALA A CA 1
ATOM 687 C C . ALA A 1 92 ? 14.900 0.371 -27.108 1.00 79.12 92 ALA A C 1
ATOM 689 O O . ALA A 1 92 ? 14.181 0.027 -28.047 1.00 79.12 92 ALA A O 1
ATOM 690 N N . GLY A 1 93 ? 15.686 1.455 -27.175 1.00 71.12 93 GLY A N 1
ATOM 691 C CA . GLY A 1 93 ? 15.772 2.334 -28.349 1.00 71.12 93 GLY A CA 1
ATOM 692 C C . GLY A 1 93 ? 16.688 1.826 -29.472 1.00 71.12 93 GLY A C 1
ATOM 693 O O . GLY A 1 93 ? 16.493 2.194 -30.635 1.00 71.12 93 GLY A O 1
ATOM 694 N N . ASN A 1 94 ? 17.669 0.978 -29.141 1.00 71.50 94 ASN A N 1
ATOM 695 C CA . ASN A 1 94 ? 18.642 0.429 -30.087 1.00 71.50 94 ASN A CA 1
ATOM 696 C C . ASN A 1 94 ? 19.124 -0.974 -29.655 1.00 71.50 94 ASN A C 1
ATOM 698 O O . ASN A 1 94 ? 20.239 -1.114 -29.144 1.00 71.50 94 ASN A O 1
ATOM 702 N N . PRO A 1 95 ? 18.290 -2.017 -29.808 1.00 68.25 95 PRO A N 1
ATOM 703 C CA . PRO A 1 95 ? 18.656 -3.354 -29.370 1.00 68.25 95 PRO A CA 1
ATOM 704 C C . PRO A 1 95 ? 19.770 -3.943 -30.247 1.00 68.25 95 PRO A C 1
ATOM 706 O O . PRO A 1 95 ? 19.732 -3.790 -31.471 1.00 68.25 95 PRO A O 1
ATOM 709 N N . PRO A 1 96 ? 20.758 -4.635 -29.654 1.00 66.19 96 PRO A N 1
ATOM 710 C CA . PRO A 1 96 ? 21.873 -5.192 -30.405 1.00 66.19 96 PRO A CA 1
ATOM 711 C C . PRO A 1 96 ? 21.412 -6.274 -31.394 1.00 66.19 96 PRO A C 1
ATOM 713 O O . PRO A 1 96 ? 20.650 -7.175 -31.050 1.00 66.19 96 PRO A O 1
ATOM 716 N N . GLY A 1 97 ? 21.929 -6.209 -32.624 1.00 64.69 97 GLY A N 1
ATOM 717 C CA . GLY A 1 97 ? 22.058 -7.377 -33.500 1.00 64.69 97 GLY A CA 1
ATOM 718 C C . GLY A 1 97 ? 20.859 -7.820 -34.348 1.00 64.69 97 GLY A C 1
ATOM 719 O O . GLY A 1 97 ? 20.920 -8.934 -34.856 1.00 64.69 97 GLY A O 1
ATOM 720 N N . THR A 1 98 ? 19.799 -7.029 -34.569 1.00 56.44 98 THR A N 1
ATOM 721 C CA . THR A 1 98 ? 18.722 -7.441 -35.506 1.00 56.44 98 THR A CA 1
ATOM 722 C C . THR A 1 98 ? 18.150 -6.292 -36.351 1.00 56.44 98 THR A C 1
ATOM 724 O O . THR A 1 98 ? 17.979 -5.187 -35.831 1.00 56.44 98 THR A O 1
ATOM 727 N N . PRO A 1 99 ? 17.822 -6.521 -37.643 1.00 59.44 99 PRO A N 1
ATOM 728 C CA . PRO A 1 99 ? 17.028 -5.586 -38.440 1.00 59.44 99 PRO A CA 1
ATOM 729 C C . PRO A 1 99 ? 15.711 -5.253 -37.720 1.00 59.44 99 PRO A C 1
ATOM 731 O O . PRO A 1 99 ? 15.071 -6.133 -37.147 1.00 59.44 99 PRO A O 1
ATOM 734 N N . ARG A 1 100 ? 15.320 -3.971 -37.719 1.00 61.38 100 ARG A N 1
ATOM 735 C CA . ARG A 1 100 ? 14.193 -3.436 -36.923 1.00 61.38 100 ARG A CA 1
ATOM 736 C C . ARG A 1 100 ? 12.836 -4.077 -37.229 1.00 61.38 100 ARG A C 1
ATOM 738 O O . ARG A 1 100 ? 11.945 -4.033 -36.383 1.00 61.38 100 ARG A O 1
ATOM 745 N N . GLU A 1 101 ? 12.667 -4.658 -38.408 1.00 56.28 101 GLU A N 1
ATOM 746 C CA . GLU A 1 101 ? 11.414 -5.276 -38.828 1.00 56.28 101 GLU A CA 1
ATOM 747 C C . GLU A 1 101 ? 11.287 -6.671 -38.190 1.00 56.28 101 GLU A C 1
ATOM 749 O O . GLU A 1 101 ? 11.942 -7.619 -38.605 1.00 56.28 101 GLU A O 1
ATOM 754 N N . ASN A 1 102 ? 10.445 -6.788 -37.155 1.00 60.94 102 ASN A N 1
ATOM 755 C CA . ASN A 1 102 ? 10.062 -8.022 -36.432 1.00 60.94 102 ASN A CA 1
ATOM 756 C C . ASN A 1 102 ? 10.968 -8.514 -35.288 1.00 60.94 102 ASN A C 1
ATOM 758 O O . ASN A 1 102 ? 10.818 -9.642 -34.816 1.00 60.94 102 ASN A O 1
ATOM 762 N N . SER A 1 103 ? 11.844 -7.665 -34.756 1.00 71.38 103 SER A N 1
ATOM 763 C CA . SER A 1 103 ? 12.639 -8.001 -33.570 1.00 71.38 103 SER A CA 1
ATOM 764 C C . SER A 1 103 ? 11.778 -8.067 -32.290 1.00 71.38 103 SER A C 1
ATOM 766 O O . SER A 1 103 ? 11.060 -7.122 -31.959 1.00 71.38 103 SER A O 1
ATOM 768 N N . ILE A 1 104 ? 11.857 -9.170 -31.530 1.00 82.69 104 ILE A N 1
ATOM 769 C CA . ILE A 1 104 ? 11.219 -9.307 -30.200 1.00 82.69 104 ILE A CA 1
ATOM 770 C C . ILE A 1 104 ? 11.940 -8.479 -29.121 1.00 82.69 104 ILE A C 1
ATOM 772 O O . ILE A 1 104 ? 11.353 -8.130 -28.094 1.00 82.69 104 ILE A O 1
ATOM 776 N N . TYR A 1 105 ? 13.197 -8.107 -29.371 1.00 83.25 105 TYR A N 1
ATOM 777 C CA . TYR A 1 105 ? 14.073 -7.464 -28.396 1.00 83.25 105 TYR A CA 1
ATOM 778 C C . TYR A 1 105 ? 13.572 -6.093 -27.895 1.00 83.25 105 TYR A C 1
ATOM 780 O O . TYR A 1 105 ? 13.518 -5.925 -26.677 1.00 83.25 105 TYR A O 1
ATOM 788 N N . PRO A 1 106 ? 13.118 -5.130 -28.732 1.00 84.38 106 PRO A N 1
ATOM 789 C CA . PRO A 1 106 ? 12.557 -3.870 -28.231 1.00 84.38 106 PRO A CA 1
ATOM 790 C C . PRO A 1 106 ? 11.372 -4.075 -27.275 1.00 84.38 106 PRO A C 1
ATOM 792 O O . PRO A 1 106 ? 11.266 -3.407 -26.245 1.00 84.38 106 PRO A O 1
ATOM 795 N N . ARG A 1 107 ? 10.481 -5.026 -27.596 1.00 86.94 107 ARG A N 1
ATOM 796 C CA . ARG A 1 107 ? 9.322 -5.359 -26.751 1.00 86.94 107 ARG A CA 1
ATOM 797 C C . ARG A 1 107 ? 9.765 -5.960 -25.423 1.00 86.94 107 ARG A C 1
ATOM 799 O O . ARG A 1 107 ? 9.236 -5.570 -24.385 1.00 86.94 107 ARG A O 1
ATOM 806 N N . PHE A 1 108 ? 10.739 -6.867 -25.460 1.00 91.25 108 PHE A N 1
ATOM 807 C CA . PHE A 1 108 ? 11.327 -7.459 -24.263 1.00 91.25 108 PHE A CA 1
ATOM 808 C C . PHE A 1 108 ? 11.955 -6.395 -23.356 1.00 91.25 108 PHE A C 1
ATOM 810 O O . PHE A 1 108 ? 11.603 -6.326 -22.183 1.00 91.25 108 PHE A O 1
ATOM 817 N N . TYR A 1 109 ? 12.807 -5.514 -23.886 1.00 92.31 109 TYR A N 1
ATOM 818 C CA . TYR A 1 109 ? 13.453 -4.470 -23.084 1.00 92.31 109 TYR A CA 1
ATOM 819 C C . TYR A 1 109 ? 12.456 -3.457 -22.512 1.00 92.31 109 TYR A C 1
ATOM 821 O O . TYR A 1 109 ? 12.596 -3.050 -21.361 1.00 92.31 109 TYR A O 1
ATOM 829 N N . LYS A 1 110 ? 11.397 -3.107 -23.254 1.00 91.38 110 LYS A N 1
ATOM 830 C CA . LYS A 1 110 ? 10.309 -2.273 -22.721 1.00 91.38 110 LYS A CA 1
ATOM 831 C C . LYS A 1 110 ? 9.573 -2.960 -21.564 1.00 91.38 110 LYS A C 1
ATOM 833 O O . LYS A 1 110 ? 9.302 -2.319 -20.551 1.00 91.38 110 LYS A O 1
ATOM 838 N N . ALA A 1 111 ? 9.264 -4.250 -21.700 1.00 94.38 111 ALA A N 1
ATOM 839 C CA . ALA A 1 111 ? 8.640 -5.025 -20.629 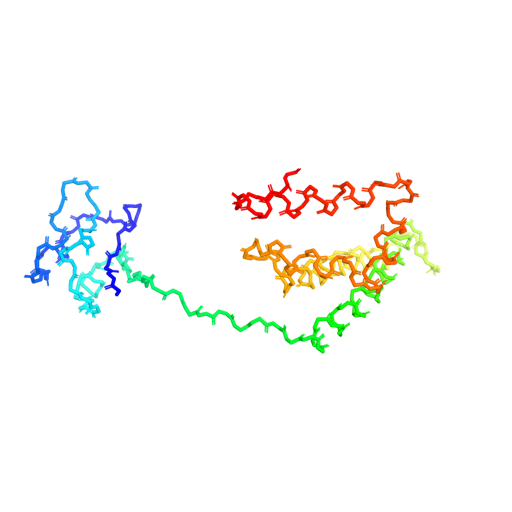1.00 94.38 111 ALA A CA 1
ATOM 840 C C . ALA A 1 111 ? 9.567 -5.154 -19.410 1.00 94.38 111 ALA A C 1
ATOM 842 O O . ALA A 1 111 ? 9.117 -4.981 -18.280 1.00 94.38 111 ALA A O 1
ATOM 843 N N . LEU A 1 112 ? 10.865 -5.375 -19.637 1.00 95.50 112 LEU A N 1
ATOM 844 C CA . LEU A 1 112 ? 11.872 -5.462 -18.584 1.00 95.50 112 LEU A CA 1
ATOM 845 C C . LEU A 1 112 ? 12.009 -4.140 -17.821 1.00 95.50 112 LEU A C 1
ATOM 847 O O . LEU A 1 112 ? 12.007 -4.158 -16.596 1.00 95.50 112 LEU A O 1
ATOM 851 N N . ALA A 1 113 ? 12.046 -3.002 -18.522 1.00 94.69 113 ALA A N 1
ATOM 852 C CA . ALA A 1 113 ? 12.080 -1.678 -17.899 1.00 94.69 113 ALA A CA 1
ATOM 853 C C . ALA A 1 113 ? 10.829 -1.408 -17.046 1.00 94.69 113 ALA A C 1
ATOM 855 O O . ALA A 1 113 ? 10.930 -0.856 -15.950 1.00 94.69 113 ALA A O 1
ATOM 856 N N . HIS A 1 114 ? 9.649 -1.818 -17.523 1.00 94.94 114 HIS A N 1
ATOM 857 C CA . HIS A 1 114 ? 8.410 -1.701 -16.756 1.00 94.94 114 HIS A CA 1
ATOM 858 C C . HIS A 1 114 ? 8.422 -2.593 -15.508 1.00 94.94 114 HIS A C 1
ATOM 860 O O . HIS A 1 114 ? 8.109 -2.119 -14.418 1.00 94.94 114 HIS A O 1
ATOM 866 N N . SER A 1 115 ? 8.829 -3.856 -15.658 1.00 97.06 115 SER A N 1
ATOM 867 C CA . SER A 1 115 ? 8.918 -4.813 -14.553 1.00 97.06 115 SER A CA 1
ATOM 868 C C . SER A 1 115 ? 9.920 -4.364 -13.494 1.00 97.06 115 SER A C 1
ATOM 870 O O . SER A 1 115 ? 9.617 -4.436 -12.309 1.00 97.06 115 SER A O 1
ATOM 872 N N . SER A 1 116 ? 11.099 -3.885 -13.896 1.00 96.06 116 SER A N 1
ATOM 873 C CA . SER A 1 116 ? 12.124 -3.441 -12.951 1.00 96.06 116 SER A CA 1
ATOM 874 C C . SER A 1 116 ? 11.696 -2.183 -12.193 1.00 96.06 116 SER A C 1
ATOM 876 O O . SER A 1 116 ? 12.004 -2.060 -11.014 1.00 96.06 116 SER A O 1
ATOM 878 N N . ARG A 1 117 ? 10.927 -1.282 -12.820 1.00 94.56 117 ARG A N 1
ATOM 879 C CA . ARG A 1 117 ? 10.331 -0.132 -12.125 1.00 94.56 117 ARG A CA 1
ATOM 880 C C . ARG A 1 117 ? 9.361 -0.578 -11.025 1.00 94.56 117 ARG A C 1
ATOM 882 O O . ARG A 1 117 ? 9.481 -0.098 -9.908 1.00 94.56 117 ARG A O 1
ATOM 889 N N . ILE A 1 118 ? 8.457 -1.520 -11.317 1.00 95.94 118 ILE A N 1
ATOM 890 C CA . ILE A 1 118 ? 7.506 -2.046 -10.317 1.00 95.94 118 ILE A CA 1
ATOM 891 C C . ILE A 1 118 ? 8.253 -2.703 -9.150 1.00 95.94 118 ILE A C 1
ATOM 893 O O . ILE A 1 118 ? 7.953 -2.425 -7.997 1.00 95.94 118 ILE A O 1
ATOM 897 N N . LEU A 1 119 ? 9.278 -3.512 -9.432 1.00 96.06 119 LEU A N 1
ATOM 898 C CA . LEU A 1 119 ? 10.070 -4.145 -8.371 1.00 96.06 119 LEU A CA 1
ATOM 899 C C . LEU A 1 119 ? 10.814 -3.118 -7.503 1.00 96.06 119 LEU A C 1
ATOM 901 O O . LEU A 1 119 ? 10.971 -3.328 -6.302 1.00 96.06 119 LEU A O 1
ATOM 905 N N . ALA A 1 120 ? 11.274 -2.010 -8.092 1.00 93.62 120 ALA A N 1
ATOM 906 C CA . ALA A 1 120 ? 11.856 -0.911 -7.330 1.00 93.62 120 ALA A CA 1
ATOM 907 C C . ALA A 1 120 ? 10.803 -0.229 -6.437 1.00 93.62 120 ALA A C 1
ATOM 909 O O . ALA A 1 120 ? 11.077 0.020 -5.265 1.00 93.62 120 ALA A O 1
ATOM 910 N N . GLU A 1 121 ? 9.598 0.019 -6.959 1.00 92.44 121 GLU A N 1
ATOM 911 C CA . GLU A 1 121 ? 8.468 0.567 -6.194 1.00 92.44 121 GLU A CA 1
ATOM 912 C C . GLU A 1 121 ? 8.085 -0.341 -5.019 1.00 92.44 121 GLU A C 1
ATOM 914 O O . GLU A 1 121 ? 7.904 0.153 -3.908 1.00 92.44 121 GLU A O 1
ATOM 919 N N . ASP A 1 122 ? 8.046 -1.659 -5.220 1.00 93.75 122 ASP A N 1
ATOM 920 C CA . ASP A 1 122 ? 7.789 -2.629 -4.150 1.00 93.75 122 ASP A CA 1
ATOM 921 C C . ASP A 1 122 ? 8.868 -2.569 -3.058 1.00 93.75 122 ASP A C 1
ATOM 923 O O . ASP A 1 122 ? 8.543 -2.584 -1.869 1.00 93.75 122 ASP A O 1
ATOM 927 N N . CYS A 1 123 ? 10.145 -2.408 -3.433 1.00 93.56 123 CYS A N 1
ATOM 928 C CA . CYS A 1 123 ? 11.224 -2.222 -2.458 1.00 93.56 123 CYS A CA 1
ATOM 929 C C . CYS A 1 123 ? 10.992 -0.979 -1.583 1.00 93.56 123 CYS A C 1
ATOM 931 O O . CYS A 1 123 ? 11.202 -1.048 -0.375 1.00 93.56 123 CYS A O 1
ATOM 933 N N . PHE A 1 124 ? 10.535 0.138 -2.159 1.00 91.94 124 PHE A N 1
ATOM 934 C CA . PHE A 1 124 ? 10.196 1.343 -1.391 1.00 91.94 124 PHE A CA 1
ATOM 935 C C . PHE A 1 124 ? 8.919 1.165 -0.556 1.00 91.94 124 PHE A C 1
ATOM 937 O O . PHE A 1 124 ? 8.893 1.549 0.614 1.00 91.94 124 PHE A O 1
ATOM 944 N N . ARG A 1 125 ? 7.874 0.529 -1.100 1.00 91.12 125 ARG A N 1
ATOM 945 C CA . ARG A 1 125 ? 6.617 0.235 -0.380 1.00 91.12 125 ARG A CA 1
ATOM 946 C C . ARG A 1 125 ? 6.855 -0.550 0.903 1.00 91.12 125 ARG A C 1
ATOM 948 O O . ARG A 1 125 ? 6.229 -0.262 1.923 1.00 91.12 125 ARG A O 1
ATOM 955 N N . GLU A 1 126 ? 7.801 -1.479 0.865 1.00 91.75 126 GLU A N 1
ATOM 956 C CA . GLU A 1 126 ? 8.213 -2.279 2.016 1.00 91.75 126 GLU A CA 1
ATOM 957 C C . GLU A 1 126 ? 8.983 -1.492 3.085 1.00 91.75 126 GLU A C 1
ATOM 959 O O . GLU A 1 126 ? 9.180 -2.004 4.187 1.00 91.75 126 GLU A O 1
ATOM 964 N N . GLN A 1 127 ? 9.391 -0.254 2.801 1.00 92.62 127 GLN A N 1
ATOM 965 C CA . GLN A 1 127 ? 10.270 0.574 3.635 1.00 92.62 127 GLN A CA 1
ATOM 966 C C . GLN A 1 127 ? 9.581 1.845 4.149 1.00 92.62 127 GLN A C 1
ATOM 968 O O . GLN A 1 127 ? 10.220 2.872 4.355 1.00 92.62 127 GLN A O 1
ATOM 973 N N . GLY A 1 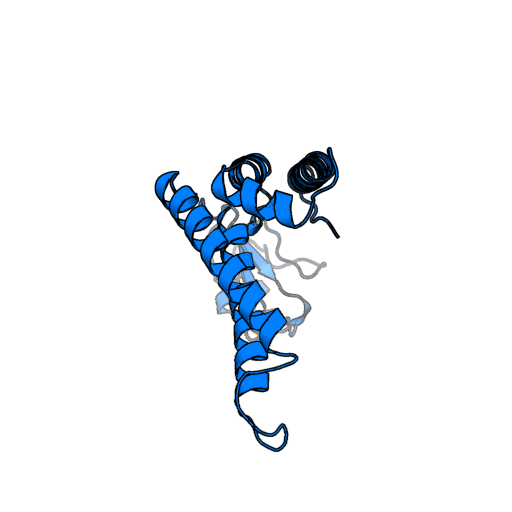128 ? 8.269 1.770 4.374 1.00 88.44 128 GLY A N 1
ATOM 974 C CA . GLY A 1 128 ? 7.497 2.831 5.027 1.00 88.44 128 GLY A CA 1
ATOM 975 C C . GLY A 1 128 ? 6.631 3.671 4.085 1.00 88.44 128 GLY A C 1
ATOM 976 O O . GLY A 1 128 ? 5.790 4.433 4.545 1.00 88.44 128 GLY A O 1
ATOM 977 N N . PHE A 1 129 ? 6.768 3.516 2.764 1.00 89.44 129 PHE A N 1
ATOM 978 C CA . PHE A 1 129 ? 5.965 4.290 1.807 1.00 89.44 129 PHE A CA 1
ATOM 979 C C . PHE A 1 129 ? 4.486 3.865 1.774 1.00 89.44 129 PHE A C 1
ATOM 981 O O . PHE A 1 129 ? 3.630 4.673 1.437 1.00 89.44 129 PHE A O 1
ATOM 988 N N . LEU A 1 130 ? 4.148 2.621 2.146 1.00 86.88 130 LEU A N 1
ATOM 989 C CA . LEU A 1 130 ? 2.748 2.164 2.174 1.00 86.88 130 LEU A CA 1
ATOM 990 C C . LEU A 1 130 ? 1.936 2.763 3.336 1.00 86.88 130 LEU A C 1
ATOM 992 O O . LEU A 1 130 ? 0.728 2.949 3.214 1.00 86.88 130 LEU A O 1
ATOM 996 N N . ASN A 1 131 ? 2.585 3.007 4.471 1.00 86.38 131 ASN A N 1
ATOM 997 C CA . ASN A 1 131 ? 1.974 3.498 5.708 1.00 86.38 131 ASN A CA 1
ATOM 998 C C . ASN A 1 131 ? 2.394 4.934 6.055 1.00 86.38 131 ASN A C 1
ATOM 1000 O O . ASN A 1 131 ? 2.000 5.419 7.111 1.00 86.38 131 ASN A O 1
ATOM 1004 N N . LEU A 1 132 ? 3.157 5.593 5.176 1.00 89.19 132 LEU A N 1
ATOM 1005 C CA . LEU A 1 132 ? 3.703 6.937 5.376 1.00 89.19 132 LEU A CA 1
ATOM 1006 C C . LEU A 1 132 ? 4.531 7.056 6.673 1.00 89.19 132 LEU A C 1
ATOM 1008 O O . LEU A 1 132 ? 4.472 8.059 7.380 1.00 89.19 132 LEU A O 1
ATOM 1012 N N . ASP A 1 133 ? 5.324 6.028 6.991 1.00 90.56 133 ASP A N 1
ATOM 1013 C CA . ASP A 1 133 ? 6.251 6.049 8.128 1.00 90.56 133 ASP A CA 1
ATOM 1014 C C . ASP A 1 133 ? 7.498 6.878 7.785 1.00 90.56 133 ASP A C 1
ATOM 1016 O O . ASP A 1 133 ? 8.445 6.396 7.156 1.00 90.56 133 ASP A O 1
ATOM 1020 N N . SER A 1 134 ? 7.499 8.146 8.203 1.00 92.12 134 SER A N 1
ATOM 1021 C CA . SER A 1 134 ? 8.560 9.104 7.877 1.00 92.12 134 SER A CA 1
ATOM 1022 C C . SER A 1 134 ? 9.943 8.690 8.379 1.00 92.12 134 SER A C 1
ATOM 1024 O O . SER A 1 134 ? 10.936 8.886 7.674 1.00 92.12 134 SER A O 1
ATOM 1026 N N . GLN A 1 135 ? 10.028 8.087 9.568 1.00 92.12 135 GLN A N 1
ATOM 1027 C CA . GLN A 1 135 ? 11.300 7.668 10.154 1.00 92.12 135 GLN A CA 1
ATOM 1028 C C . GLN A 1 135 ? 11.912 6.544 9.329 1.00 92.12 135 GLN A C 1
ATOM 1030 O O . GLN A 1 135 ? 13.105 6.566 9.015 1.00 92.12 135 GLN A O 1
ATOM 1035 N N . ARG A 1 136 ? 11.081 5.578 8.941 1.00 92.06 136 ARG A N 1
ATOM 1036 C CA . ARG A 1 136 ? 11.506 4.417 8.168 1.00 92.06 136 ARG A CA 1
ATOM 1037 C C . ARG A 1 136 ? 11.885 4.778 6.739 1.00 92.06 136 ARG A C 1
ATOM 1039 O O . ARG A 1 136 ? 12.947 4.359 6.276 1.00 92.06 136 ARG A O 1
ATOM 1046 N N . ILE A 1 137 ? 11.079 5.624 6.097 1.00 93.81 137 ILE A N 1
ATOM 1047 C CA . ILE A 1 137 ? 11.379 6.188 4.778 1.00 93.81 137 ILE A CA 1
ATOM 1048 C C . ILE A 1 137 ? 12.732 6.903 4.817 1.00 93.81 137 ILE A C 1
ATOM 1050 O O . ILE A 1 137 ? 13.623 6.598 4.020 1.00 93.81 137 ILE A O 1
ATOM 1054 N N . GLY A 1 138 ? 12.916 7.810 5.781 1.00 93.69 138 GLY A N 1
ATOM 1055 C CA . GLY A 1 138 ? 14.154 8.566 5.941 1.00 93.69 138 GLY A CA 1
ATOM 1056 C C . GLY A 1 138 ? 15.365 7.664 6.183 1.00 93.69 138 GLY A C 1
ATOM 1057 O O . GLY A 1 138 ? 16.410 7.860 5.560 1.00 93.69 138 GLY A O 1
ATOM 1058 N N . ALA A 1 139 ? 15.232 6.645 7.036 1.00 92.88 139 ALA A N 1
ATOM 1059 C CA . ALA A 1 139 ? 16.297 5.679 7.298 1.00 92.88 139 ALA A CA 1
ATOM 1060 C C . ALA A 1 139 ? 16.677 4.885 6.038 1.00 92.88 139 ALA A C 1
ATOM 1062 O O . ALA A 1 139 ? 17.863 4.745 5.736 1.00 92.88 139 ALA A O 1
ATOM 1063 N N . PHE A 1 140 ? 15.691 4.412 5.271 1.00 94.25 140 PHE A N 1
ATOM 1064 C CA . PHE A 1 140 ? 15.935 3.641 4.054 1.00 94.25 140 PHE A CA 1
ATOM 1065 C C . PHE A 1 140 ? 16.567 4.486 2.942 1.00 94.25 140 PHE A C 1
ATOM 1067 O O . PHE A 1 140 ? 17.551 4.063 2.338 1.00 94.25 140 PHE A O 1
ATOM 1074 N N . MET A 1 141 ? 16.077 5.708 2.709 1.00 93.38 141 MET A N 1
ATOM 1075 C CA . MET A 1 141 ? 16.664 6.626 1.721 1.00 93.38 141 MET A CA 1
ATOM 1076 C C . MET A 1 141 ? 18.102 7.029 2.073 1.00 93.38 141 MET A C 1
ATOM 1078 O O . MET A 1 141 ? 18.920 7.260 1.180 1.00 93.38 141 MET A O 1
ATOM 1082 N N . ASN A 1 142 ? 18.430 7.082 3.368 1.00 92.25 142 ASN A N 1
ATOM 1083 C CA . ASN A 1 142 ? 19.781 7.360 3.850 1.00 92.25 142 ASN A CA 1
ATOM 1084 C C . ASN A 1 142 ? 20.693 6.129 3.919 1.00 92.25 142 ASN A C 1
ATOM 1086 O O . ASN A 1 142 ? 21.898 6.293 4.133 1.00 92.25 142 ASN A O 1
ATOM 1090 N N . ALA A 1 143 ? 20.172 4.918 3.701 1.00 90.75 143 ALA A N 1
ATOM 1091 C CA . ALA A 1 143 ? 20.996 3.718 3.654 1.00 90.75 143 ALA A CA 1
ATOM 1092 C C . ALA A 1 143 ? 22.079 3.869 2.565 1.00 90.75 143 ALA A C 1
ATOM 1094 O O . ALA A 1 143 ? 21.757 4.292 1.451 1.00 90.75 143 ALA A O 1
ATOM 1095 N N . PRO A 1 144 ? 23.353 3.509 2.823 1.00 89.31 144 PRO A N 1
ATOM 1096 C CA . PRO A 1 144 ? 24.462 3.810 1.911 1.00 89.31 144 PRO A CA 1
ATOM 1097 C C . PRO A 1 144 ? 24.233 3.355 0.464 1.00 89.31 144 PRO A C 1
ATOM 1099 O O . PRO A 1 144 ? 24.506 4.105 -0.475 1.00 89.31 144 PRO A O 1
ATOM 1102 N N . SER A 1 145 ? 23.685 2.151 0.280 1.00 86.69 145 SER A N 1
ATOM 1103 C CA . SER A 1 145 ? 23.379 1.583 -1.037 1.00 86.69 145 SER A CA 1
ATOM 1104 C C . SER A 1 145 ? 22.298 2.369 -1.779 1.00 86.69 145 SER A C 1
ATOM 1106 O O . SER A 1 145 ? 22.454 2.617 -2.971 1.00 86.69 145 SER A O 1
ATOM 1108 N N . VAL A 1 146 ? 21.242 2.799 -1.082 1.00 90.94 146 VAL A N 1
ATOM 1109 C CA . VAL A 1 146 ? 20.128 3.569 -1.661 1.00 90.94 146 VAL A CA 1
ATOM 1110 C C . VAL A 1 146 ? 20.572 4.992 -1.959 1.00 90.94 146 VAL A C 1
ATOM 1112 O O . VAL A 1 146 ? 20.409 5.486 -3.071 1.00 90.94 146 VAL A O 1
ATOM 1115 N N . ARG A 1 147 ? 21.226 5.633 -0.992 1.00 91.06 147 ARG A N 1
ATOM 1116 C CA . ARG A 1 147 ? 21.737 6.995 -1.115 1.00 91.06 147 ARG A CA 1
ATOM 1117 C C . ARG A 1 147 ? 22.726 7.133 -2.270 1.00 91.06 147 ARG A C 1
ATOM 1119 O O . ARG A 1 147 ? 22.706 8.143 -2.967 1.00 91.06 147 ARG A O 1
ATOM 1126 N N . ARG A 1 148 ? 23.561 6.113 -2.513 1.00 88.62 148 ARG A N 1
ATOM 1127 C CA . ARG A 1 148 ? 24.449 6.058 -3.684 1.00 88.62 148 ARG A CA 1
ATOM 1128 C C . ARG A 1 148 ? 23.663 6.121 -4.995 1.00 88.62 148 ARG A C 1
ATOM 1130 O O . ARG A 1 148 ? 24.014 6.933 -5.837 1.00 88.62 148 ARG A O 1
ATOM 1137 N N . ILE A 1 149 ? 22.605 5.319 -5.131 1.00 87.81 149 ILE A N 1
ATOM 1138 C CA . ILE A 1 149 ? 21.727 5.322 -6.314 1.00 87.81 149 ILE A CA 1
ATOM 1139 C C . ILE A 1 149 ? 21.085 6.694 -6.482 1.00 87.81 149 ILE A C 1
ATOM 1141 O O . ILE A 1 149 ? 21.155 7.284 -7.551 1.00 87.81 149 ILE A O 1
ATOM 1145 N N . LEU A 1 150 ? 20.472 7.222 -5.421 1.00 89.94 150 LEU A N 1
ATOM 1146 C CA . LEU A 1 150 ? 19.735 8.480 -5.494 1.00 89.94 150 LEU A CA 1
ATOM 1147 C C . LEU A 1 150 ? 20.637 9.648 -5.912 1.00 89.94 150 LEU A C 1
ATOM 1149 O O . LEU A 1 150 ? 20.213 10.478 -6.706 1.00 89.94 150 LEU A O 1
ATOM 1153 N N . LYS A 1 151 ? 21.900 9.681 -5.470 1.00 89.94 151 LYS A N 1
ATOM 1154 C CA . LYS A 1 151 ? 22.874 10.691 -5.922 1.00 89.94 151 LYS A CA 1
ATOM 1155 C C . LYS A 1 151 ? 23.174 10.642 -7.421 1.00 89.94 151 LYS A C 1
ATOM 1157 O O . LYS A 1 151 ? 23.538 11.666 -7.984 1.00 89.94 151 LYS A O 1
ATOM 1162 N N . GLU A 1 152 ? 23.023 9.491 -8.074 1.00 86.38 152 GLU A N 1
ATOM 1163 C CA . GLU A 1 152 ? 23.170 9.403 -9.533 1.00 86.38 152 GLU A CA 1
ATOM 1164 C C . GLU A 1 152 ? 22.025 10.129 -10.261 1.00 86.38 152 GLU A C 1
ATOM 1166 O O . GLU A 1 152 ? 22.234 10.666 -11.346 1.00 86.38 152 GLU A O 1
ATOM 1171 N N . PHE A 1 153 ? 20.832 10.178 -9.656 1.00 83.81 153 PHE A N 1
ATOM 1172 C CA . PHE A 1 153 ? 19.649 10.854 -10.206 1.00 83.81 153 PHE A CA 1
ATOM 1173 C C . PHE A 1 153 ? 19.506 12.309 -9.745 1.00 83.81 153 PHE A C 1
ATOM 1175 O O . PHE A 1 153 ? 18.938 13.123 -10.468 1.00 83.81 153 PHE A O 1
ATOM 1182 N N . TYR A 1 154 ? 20.046 12.642 -8.572 1.00 87.81 154 TYR A N 1
ATOM 1183 C CA . TYR A 1 154 ? 20.051 13.982 -7.985 1.00 87.81 154 TYR A CA 1
ATOM 1184 C C . TYR A 1 154 ? 21.502 14.436 -7.751 1.00 87.81 154 TYR A C 1
ATOM 1186 O O . TYR A 1 154 ? 21.962 14.448 -6.606 1.00 87.81 154 TYR A O 1
ATOM 1194 N N . PRO A 1 155 ? 22.248 14.757 -8.829 1.00 83.88 155 PRO A N 1
ATOM 1195 C CA . PRO A 1 155 ? 23.674 15.072 -8.749 1.00 83.88 155 PRO A CA 1
ATOM 1196 C C . PRO A 1 155 ? 23.958 16.475 -8.197 1.00 83.88 155 PRO A C 1
ATOM 1198 O O . PRO A 1 155 ? 25.091 16.756 -7.818 1.00 83.88 155 PRO A O 1
ATOM 1201 N N . GLU A 1 156 ? 22.958 17.359 -8.182 1.00 91.25 156 GLU A N 1
ATOM 1202 C CA . GLU A 1 156 ? 23.086 18.723 -7.673 1.00 91.25 156 GLU A CA 1
ATOM 1203 C C . GLU A 1 156 ? 23.277 18.735 -6.150 1.00 91.25 156 GLU A C 1
ATOM 1205 O O . GLU A 1 156 ? 22.583 18.033 -5.405 1.00 91.25 156 GLU A O 1
ATOM 1210 N N . ASP A 1 157 ? 24.209 19.567 -5.679 1.00 86.19 157 ASP A N 1
ATOM 1211 C CA . ASP A 1 157 ? 24.503 19.699 -4.256 1.00 86.19 157 ASP A CA 1
ATOM 1212 C C . ASP A 1 157 ? 23.250 20.121 -3.476 1.00 86.19 157 ASP A C 1
ATOM 1214 O O . ASP A 1 157 ? 22.613 21.132 -3.759 1.00 86.19 157 ASP A O 1
ATOM 1218 N N . GLY A 1 158 ? 22.891 19.323 -2.470 1.00 87.81 158 GLY A N 1
ATOM 1219 C CA . GLY A 1 158 ? 21.729 19.569 -1.616 1.00 87.81 158 GLY A CA 1
ATOM 1220 C C . GLY A 1 158 ? 20.382 19.117 -2.189 1.00 87.81 158 GLY A C 1
ATOM 1221 O O . GLY A 1 158 ? 19.460 18.924 -1.400 1.00 87.81 158 GLY A O 1
ATOM 1222 N N . ALA A 1 159 ? 20.259 18.838 -3.494 1.00 91.75 159 ALA A N 1
ATOM 1223 C CA . ALA A 1 159 ? 18.984 18.432 -4.101 1.00 91.75 159 ALA A CA 1
ATOM 1224 C C . ALA A 1 159 ? 18.427 17.131 -3.500 1.00 91.75 159 ALA A C 1
ATOM 1226 O O . ALA A 1 159 ? 17.231 17.028 -3.225 1.00 91.75 159 ALA A O 1
ATOM 1227 N N . LEU A 1 160 ? 19.301 16.157 -3.224 1.00 92.75 160 LEU A N 1
ATOM 1228 C CA . LEU A 1 160 ? 18.907 14.917 -2.554 1.00 92.75 160 LEU A CA 1
ATOM 1229 C C . LEU A 1 160 ? 18.421 15.156 -1.116 1.00 92.75 160 LEU A C 1
ATOM 1231 O O . LEU A 1 160 ? 17.460 14.526 -0.686 1.00 92.75 160 LEU A O 1
ATOM 1235 N N . GLU A 1 161 ? 19.053 16.068 -0.374 1.00 94.44 161 GLU A N 1
ATOM 1236 C CA . GLU A 1 161 ? 18.611 16.389 0.990 1.00 94.44 161 GLU A CA 1
ATOM 1237 C C . GLU A 1 161 ? 17.257 17.086 0.978 1.00 94.44 161 GLU A C 1
ATOM 1239 O O . GLU A 1 161 ? 16.391 16.755 1.786 1.00 94.44 161 GLU A O 1
ATOM 1244 N N . THR A 1 162 ? 17.052 18.011 0.038 1.00 93.75 162 THR A N 1
ATOM 1245 C CA . THR A 1 162 ? 15.758 18.662 -0.165 1.00 93.75 162 THR A CA 1
ATOM 1246 C C . THR A 1 162 ? 14.682 17.631 -0.484 1.00 93.75 162 THR A C 1
ATOM 1248 O O . THR A 1 162 ? 13.631 17.653 0.148 1.00 93.75 162 THR A O 1
ATOM 1251 N N . LEU A 1 163 ? 14.958 16.684 -1.385 1.00 92.69 163 LEU A N 1
ATOM 1252 C CA . LEU A 1 163 ? 14.025 15.611 -1.724 1.00 92.69 163 LEU A CA 1
ATOM 1253 C C . LEU A 1 163 ? 13.678 14.742 -0.511 1.00 92.69 163 LEU A C 1
ATOM 1255 O O . LEU A 1 163 ? 12.498 14.541 -0.226 1.00 92.69 163 LEU A O 1
ATOM 1259 N N . ILE A 1 164 ? 14.691 14.230 0.199 1.00 93.94 164 ILE A N 1
ATOM 1260 C CA . ILE A 1 164 ? 14.484 13.387 1.384 1.00 93.94 164 ILE A CA 1
ATOM 1261 C C . ILE A 1 164 ? 13.647 14.153 2.407 1.00 93.94 164 ILE A C 1
ATOM 1263 O O . ILE A 1 164 ? 12.653 13.618 2.890 1.00 93.94 164 ILE A O 1
ATOM 1267 N N . HIS A 1 165 ? 13.996 15.413 2.681 1.00 94.69 165 HIS A N 1
ATOM 1268 C CA . HIS A 1 165 ? 13.257 16.257 3.614 1.00 94.69 165 HIS A CA 1
ATOM 1269 C C . HIS A 1 165 ? 11.795 16.447 3.195 1.00 94.69 165 HIS A C 1
ATOM 1271 O O . HIS A 1 165 ? 10.898 16.276 4.023 1.00 94.69 165 HIS A O 1
ATOM 1277 N N . SER A 1 166 ? 11.542 16.764 1.923 1.00 93.75 166 SER A N 1
ATOM 1278 C CA . SER A 1 166 ? 10.191 16.933 1.383 1.00 93.75 166 SER A CA 1
ATOM 1279 C C . SER A 1 166 ? 9.353 15.664 1.525 1.00 93.75 166 SER A C 1
ATOM 1281 O O . SER A 1 166 ? 8.224 15.744 2.007 1.00 93.75 166 SER A O 1
ATOM 1283 N N . ILE A 1 167 ? 9.911 14.498 1.182 1.00 93.38 167 ILE A N 1
ATOM 1284 C CA . ILE A 1 167 ? 9.218 13.208 1.304 1.00 93.38 167 ILE A CA 1
ATOM 1285 C C . ILE A 1 167 ? 8.917 12.893 2.771 1.00 93.38 167 ILE A C 1
ATOM 1287 O O . ILE A 1 167 ? 7.782 12.557 3.108 1.00 93.38 167 ILE A O 1
ATOM 1291 N N . THR A 1 168 ? 9.899 13.029 3.667 1.00 94.25 168 THR A N 1
ATOM 1292 C CA . THR A 1 168 ? 9.685 12.723 5.089 1.00 94.25 168 THR A CA 1
ATOM 1293 C C . THR A 1 168 ? 8.680 13.678 5.733 1.00 94.25 168 THR A C 1
ATOM 1295 O O . THR A 1 168 ? 7.848 13.230 6.514 1.00 94.25 168 THR A O 1
ATOM 1298 N N . ASN A 1 169 ? 8.693 14.965 5.365 1.00 94.12 169 ASN A N 1
ATOM 1299 C CA . ASN A 1 169 ? 7.732 15.957 5.860 1.00 94.12 169 ASN A CA 1
ATOM 1300 C C . ASN A 1 169 ? 6.302 15.660 5.376 1.00 94.12 169 ASN A C 1
ATOM 1302 O O . ASN A 1 169 ? 5.351 15.745 6.152 1.00 94.12 169 ASN A O 1
ATOM 1306 N N . ALA A 1 170 ? 6.142 15.281 4.105 1.00 92.25 170 ALA A N 1
ATOM 1307 C CA . ALA A 1 170 ? 4.846 14.881 3.564 1.00 92.25 170 ALA A CA 1
ATOM 1308 C C . ALA A 1 170 ? 4.294 13.648 4.302 1.00 92.25 170 ALA A C 1
ATOM 1310 O O . ALA A 1 170 ? 3.157 13.674 4.784 1.00 92.25 170 ALA A O 1
ATOM 1311 N N . ALA A 1 171 ? 5.141 12.632 4.503 1.00 91.88 171 ALA A N 1
ATOM 1312 C CA . ALA A 1 171 ? 4.791 11.424 5.243 1.00 91.88 171 ALA A CA 1
ATOM 1313 C C . ALA A 1 171 ? 4.361 11.723 6.694 1.00 91.88 171 ALA A C 1
ATOM 1315 O O . ALA A 1 171 ? 3.323 11.233 7.134 1.00 91.88 171 ALA A O 1
ATOM 1316 N N . GLU A 1 172 ? 5.069 12.608 7.412 1.00 92.62 172 GLU A N 1
ATOM 1317 C CA . GLU A 1 172 ? 4.679 13.058 8.765 1.00 92.62 172 GLU A CA 1
ATOM 1318 C C . GLU A 1 172 ? 3.291 13.704 8.810 1.00 92.62 172 GLU A C 1
ATOM 1320 O O . GLU A 1 172 ? 2.580 13.610 9.812 1.00 92.62 172 GLU A O 1
ATOM 1325 N N . ARG A 1 173 ? 2.891 14.360 7.720 1.00 91.69 173 ARG A N 1
ATOM 1326 C CA . ARG A 1 173 ? 1.576 14.994 7.582 1.00 91.69 173 ARG A CA 1
ATOM 1327 C C . ARG A 1 173 ? 0.493 14.021 7.113 1.00 91.69 173 ARG A C 1
ATOM 1329 O O . ARG A 1 173 ? -0.664 14.430 7.025 1.00 91.69 173 ARG A O 1
ATOM 1336 N N . GLY A 1 174 ? 0.841 12.766 6.823 1.00 86.19 174 GLY A N 1
ATOM 1337 C CA . GLY A 1 174 ? -0.072 11.763 6.276 1.00 86.19 174 GLY A CA 1
ATOM 1338 C C . GLY A 1 174 ? -0.525 12.075 4.848 1.00 86.19 174 GLY A C 1
ATOM 1339 O O . GLY A 1 174 ? -1.634 11.702 4.468 1.00 86.19 174 GLY A O 1
ATOM 1340 N N . ILE A 1 175 ? 0.296 12.797 4.081 1.00 84.69 175 ILE A N 1
ATOM 1341 C CA . ILE A 1 175 ? 0.013 13.204 2.701 1.00 84.69 175 ILE A CA 1
ATOM 1342 C C . ILE A 1 175 ? 1.113 12.626 1.805 1.00 84.69 175 ILE A C 1
ATOM 1344 O O . ILE A 1 175 ? 2.276 12.586 2.199 1.00 84.69 175 ILE A O 1
ATOM 1348 N N . ASP A 1 176 ? 0.747 12.163 0.613 1.00 70.44 176 ASP A N 1
ATOM 1349 C CA . ASP A 1 176 ? 1.721 11.727 -0.390 1.00 70.44 176 ASP A CA 1
ATOM 1350 C C . ASP A 1 176 ? 2.321 12.940 -1.125 1.00 70.44 176 ASP A C 1
ATOM 1352 O O . ASP A 1 176 ? 1.703 14.005 -1.201 1.00 70.44 176 ASP A O 1
ATOM 1356 N N . VAL A 1 177 ? 3.533 12.799 -1.646 1.00 64.25 177 VAL A N 1
ATOM 1357 C CA . VAL A 1 177 ? 4.194 13.852 -2.428 1.00 64.25 177 VAL A CA 1
ATOM 1358 C C . VAL A 1 177 ? 3.732 13.706 -3.876 1.00 64.25 177 VAL A C 1
ATOM 1360 O O . VAL A 1 177 ? 4.114 12.747 -4.542 1.00 64.25 177 VAL A O 1
ATOM 1363 N N . GLU A 1 178 ? 2.872 14.618 -4.337 1.00 51.88 178 GLU A N 1
ATOM 1364 C CA . GLU A 1 178 ? 2.490 14.720 -5.758 1.00 51.88 178 GLU A CA 1
ATOM 1365 C C . GLU A 1 178 ? 3.653 15.187 -6.645 1.00 51.88 178 GLU A C 1
ATOM 1367 O O . GLU A 1 178 ? 4.397 16.109 -6.228 1.00 51.88 178 GLU A O 1
#

Radius of gyration: 24.97 Å; Cα contacts (8 Å, |Δi|>4): 206; chains: 1; bounding box: 60×32×58 Å

Sequence (178 aa):
MFAARNIKLCTKDCACIMVCPSGATDTEDGQIDASKCIDGCRLCVDACPSHAIYLVYLKSAHRQEPTAEVSETLAALLYRITEIHRIAVSTAGNPPGTPRENSIYPRFYKALAHSSRILAEDCFREQGFLNLDSQRIGAFMNAPSVRRILKEFYPEDGALETLIHSITNAAERGIDVE

Secondary structure (DSSP, 8-state):
-EEEE-GGG-----HHHHH-TT-TT--TTSS--TTTPPTT--H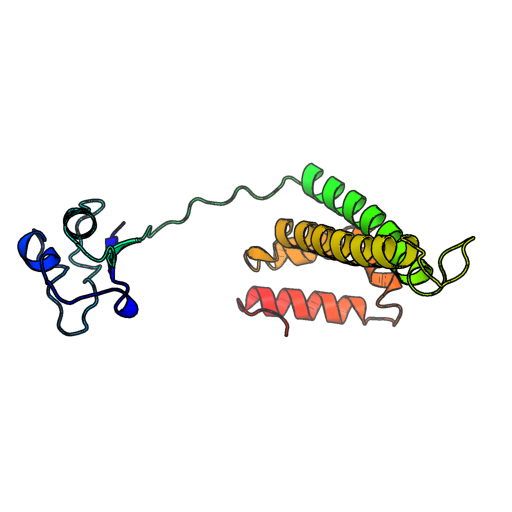HHHH-TT--EEEEPSSPPPPPPPPHHHHHHHHHHHHHHHHHHHHHHHHHTS-TTS-STT-SHHHHHHHHHHHHHHHHHHHHIIIIITTT-HHHHHHHHHSHHHHHHHHHH--STTHHHHHHHHHHHHHHTT----

Nearest PDB structures (foldseek):
  4bne-assembly1_B  TM=4.789E-01  e=3.083E+00  Gallus gallus
  2x3v-assembly2_C  TM=5.112E-01  e=5.761E+00  Mus musculus
  2efk-assembly1_A-2  TM=4.677E-01  e=5.191E+00  Homo sapiens
  3lg7-assembly1_C  TM=4.378E-01  e=7.095E+00  synthetic construct
  2efl-assembly1_A-2  TM=4.090E-01  e=9.698E+00  Homo sapiens

pLDDT: mean 89.84, std 9.12, range [51.88, 98.0]

Solvent-accessible surface area (backbone atoms only — not comparable to full-atom values): 9913 Å² total; per-residue (Å²): 70,28,55,42,49,45,64,93,46,54,82,76,81,57,49,28,50,81,56,33,90,65,49,21,52,68,49,92,87,56,44,38,43,58,90,47,35,59,70,73,66,59,50,36,38,77,52,30,90,61,62,23,37,46,81,43,69,86,66,75,79,82,75,81,73,71,50,71,69,54,52,51,51,41,32,54,48,40,49,54,34,51,53,52,25,53,53,19,57,64,32,35,82,61,50,87,92,63,69,83,84,84,55,64,56,38,60,49,23,49,50,47,26,53,52,30,50,52,56,42,50,50,49,44,40,69,36,25,62,75,76,36,37,27,69,46,35,49,52,51,53,63,33,69,58,35,35,53,54,49,40,73,77,34,71,54,89,61,48,50,58,52,50,53,50,53,49,29,53,28,17,69,70,73,41,82,82,129

Mean predicted aligned error: 8.12 Å